Protein AF-A0A3N5IG80-F1 (afdb_monomer)

Foldseek 3Di:
DPPQLAADALVRLVVLLPDPQLLVSLVSLLSNLVNLQVLLCVLQPPDGFLSNVLSVVSVVLSCLLVLVPQLVLLVVLLPDQVLLVVLLVLVCVVCVVVVHDDDSVLSSVLSCVLLDSVQLSVQLSVLSSVLSSVLCSPLVSLSSQLSVCPPPPDQSLQVSLVPFADDDPPVGCVLQNQLSVLSSCLSVDPDNVSVNVSRVSSSVSSVVNSCRNCVVSVVSSLLRSHDDLLVSQVSCCCSSPVDPDPVSVVSVDPPDSSSVSSVSSRVSSSVSSNVSVVD

Mean predicted aligned error: 7.99 Å

pLDDT: mean 86.28, std 12.04, range [34.12, 98.56]

Sequence (279 aa):
MHVTTPVPSLTEVDAICGQAEPVGRNLRITQAYHGLSAGVAARTGQAANWCTFATWASKQAGQTIRRQDLARTIEAGLGGVEEIGAAITRLGEILRAVGRVVDRSILVATVRDAASPVRAAERASEAVARGNVKVFEEIGRAFARFVAGLDEVGDAGARVADGLRPGPPPDGQDLLRAAFAGYGRAIAAGGRRECAEQLLLANLRIGLHEQTRLQPEIARALDAPVAHPREVKARLLARLFPDASPLVRRLGDDGGPLDEVVQRLVEGARRRVRRILTE

Solvent-accessible surface area (backbone atoms only — not comparable to full-atom values): 14651 Å² total; per-residue (Å²): 133,86,81,77,59,65,63,47,50,69,70,51,50,52,55,44,66,68,43,81,59,57,63,66,28,39,51,51,52,24,47,36,24,45,7,44,27,50,53,49,24,75,61,62,41,102,57,84,48,58,33,48,55,47,22,54,50,37,52,54,49,40,37,41,47,68,40,75,63,38,42,69,58,37,46,72,64,61,76,72,51,66,45,57,59,53,37,46,54,52,50,53,51,55,34,49,76,72,76,42,89,71,60,67,69,60,47,50,51,52,56,47,60,63,66,29,32,66,60,15,28,50,37,26,15,53,33,46,45,52,44,56,42,59,50,39,66,54,55,49,45,48,46,32,52,30,54,70,32,63,85,44,92,71,60,27,14,51,57,47,23,70,77,46,56,74,47,64,65,68,85,21,32,41,41,48,26,55,14,31,40,23,47,33,51,19,55,69,40,96,44,74,65,58,20,51,53,28,37,51,54,16,37,52,28,40,51,53,43,49,54,62,55,40,46,69,45,52,56,47,27,67,50,28,44,44,62,53,47,69,59,46,47,52,50,52,44,49,72,79,43,75,60,94,42,75,62,53,56,71,62,60,47,87,88,36,76,59,49,58,41,35,45,50,38,41,50,49,50,43,55,51,51,44,51,69,75,76,110

Structure (mmCIF, N/CA/C/O backbone):
data_AF-A0A3N5IG80-F1
#
_entry.id   AF-A0A3N5IG80-F1
#
loop_
_atom_site.group_PDB
_atom_site.id
_atom_site.type_symbol
_atom_site.label_atom_id
_atom_site.label_alt_id
_atom_site.label_comp_id
_atom_site.label_asym_id
_atom_site.label_entity_id
_atom_site.label_seq_id
_atom_site.pdbx_PDB_ins_code
_atom_site.Cartn_x
_atom_site.Cartn_y
_atom_site.Cartn_z
_atom_site.occupancy
_atom_site.B_iso_or_equiv
_atom_site.auth_seq_id
_atom_site.auth_comp_id
_atom_site.auth_asym_id
_atom_site.auth_atom_id
_atom_site.pdbx_PDB_model_num
ATOM 1 N N . MET A 1 1 ? -4.106 25.744 18.160 1.00 34.12 1 MET A N 1
ATOM 2 C CA . MET A 1 1 ? -5.395 25.323 17.572 1.00 34.12 1 MET A CA 1
ATOM 3 C C . MET A 1 1 ? -5.179 23.940 16.967 1.00 34.12 1 MET A C 1
ATOM 5 O O . MET A 1 1 ? -4.575 23.842 15.908 1.00 34.12 1 MET A O 1
ATOM 9 N N . HIS A 1 2 ? -5.510 22.865 17.692 1.00 40.44 2 HIS A N 1
ATOM 10 C CA . HIS A 1 2 ? -5.414 21.512 17.135 1.00 40.44 2 HIS A CA 1
ATOM 11 C C . HIS A 1 2 ? -6.552 21.350 16.133 1.00 40.44 2 HIS A C 1
ATOM 13 O O . HIS A 1 2 ? -7.712 21.318 16.527 1.00 40.44 2 HIS A O 1
ATOM 19 N N . VAL A 1 3 ? -6.226 21.313 14.842 1.00 47.06 3 VAL A N 1
ATOM 20 C CA . VAL A 1 3 ? -7.189 20.933 13.808 1.00 47.06 3 VAL A CA 1
ATOM 21 C C . VAL A 1 3 ? -7.521 19.463 14.052 1.00 47.06 3 VAL A C 1
ATOM 23 O O . VAL A 1 3 ? -6.716 18.582 13.756 1.00 47.06 3 VAL A O 1
ATOM 26 N N . THR A 1 4 ? -8.670 19.194 14.665 1.00 56.97 4 THR A N 1
ATOM 27 C CA . THR A 1 4 ? -9.225 17.846 14.750 1.00 56.97 4 THR A CA 1
ATOM 28 C C . THR A 1 4 ? -9.588 17.422 13.335 1.00 56.97 4 THR A C 1
ATOM 30 O O . THR A 1 4 ? -10.478 17.991 12.709 1.00 56.97 4 THR A O 1
ATOM 33 N N . THR A 1 5 ? -8.845 16.459 12.792 1.00 69.00 5 THR A N 1
ATOM 34 C CA . THR A 1 5 ? -9.185 15.888 11.486 1.00 69.00 5 THR A CA 1
ATOM 35 C C . THR A 1 5 ? -10.438 15.033 11.677 1.00 69.00 5 THR A C 1
ATOM 37 O O . THR A 1 5 ? -10.408 14.142 12.531 1.00 69.00 5 THR A O 1
ATOM 40 N N . PRO A 1 6 ? -11.539 15.304 10.959 1.00 86.12 6 PRO A N 1
ATOM 41 C CA . PRO A 1 6 ? -12.770 14.545 11.121 1.00 86.12 6 PRO A CA 1
ATOM 42 C C . PRO A 1 6 ? -12.572 13.080 10.710 1.00 86.12 6 PRO A C 1
ATOM 44 O O . PRO A 1 6 ? -11.730 12.754 9.870 1.00 86.12 6 PRO A O 1
ATOM 47 N N . VAL A 1 7 ? -13.355 12.193 11.324 1.00 92.06 7 VAL A N 1
ATOM 48 C CA . VAL A 1 7 ? -13.444 10.786 10.920 1.00 92.06 7 VAL A CA 1
ATOM 49 C C . VAL A 1 7 ? -14.050 10.730 9.512 1.00 92.06 7 VAL A C 1
ATOM 51 O O . VAL A 1 7 ? -15.110 11.321 9.308 1.00 92.06 7 VAL A O 1
ATOM 54 N N . PRO A 1 8 ? -13.425 10.029 8.549 1.00 95.94 8 PRO A N 1
ATOM 55 C CA . PRO A 1 8 ? -13.956 9.929 7.196 1.00 95.94 8 PRO A CA 1
ATOM 56 C C . PRO A 1 8 ? -15.218 9.054 7.158 1.00 95.94 8 PRO A C 1
ATOM 58 O O . PRO A 1 8 ? -15.243 7.938 7.681 1.00 95.94 8 PRO A O 1
ATOM 61 N N . SER A 1 9 ? -16.247 9.538 6.475 1.00 95.25 9 SER A N 1
ATOM 62 C CA . SER A 1 9 ? -17.424 8.764 6.077 1.00 95.25 9 SER A CA 1
ATOM 63 C C . SER A 1 9 ? -17.087 7.729 4.994 1.00 95.25 9 SER A C 1
ATOM 65 O O . SER A 1 9 ? -16.058 7.812 4.321 1.00 95.25 9 SER A O 1
ATOM 67 N N . LEU A 1 10 ? -17.981 6.760 4.760 1.00 95.56 10 LEU A N 1
ATOM 68 C CA . LEU A 1 10 ? -17.793 5.773 3.684 1.00 95.56 10 LEU A CA 1
ATOM 69 C C . LEU A 1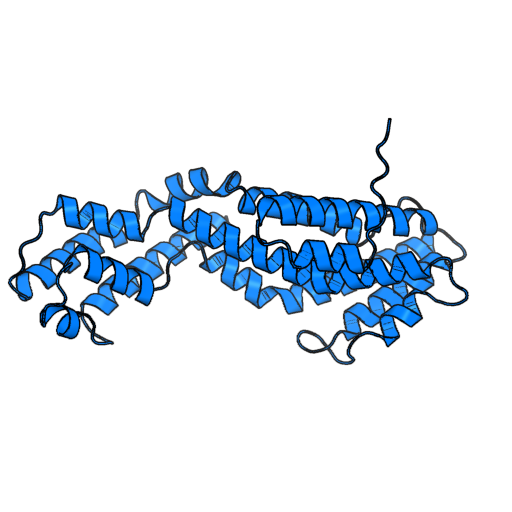 10 ? -17.742 6.421 2.296 1.00 95.56 10 LEU A C 1
ATOM 71 O O . LEU A 1 10 ? -16.912 6.033 1.480 1.00 95.56 10 LEU A O 1
ATOM 75 N N . THR A 1 11 ? -18.563 7.446 2.062 1.00 97.00 11 THR A N 1
ATOM 76 C CA . THR A 1 11 ? -18.538 8.229 0.820 1.00 97.00 11 THR A CA 1
ATOM 77 C C . THR A 1 11 ? -17.193 8.927 0.626 1.00 97.00 11 THR A C 1
ATOM 79 O O . THR A 1 11 ? -16.668 8.967 -0.485 1.00 97.00 11 THR A O 1
ATOM 82 N N . GLU A 1 12 ? -16.593 9.452 1.697 1.00 97.12 12 GLU A N 1
ATOM 83 C CA . GLU A 1 12 ? -15.259 10.051 1.623 1.00 97.12 12 GLU A CA 1
ATOM 84 C C . GLU A 1 12 ? -14.171 9.006 1.378 1.00 97.12 12 GLU A C 1
ATOM 86 O O . GLU A 1 12 ? -13.268 9.272 0.587 1.00 97.12 12 GLU A O 1
ATOM 91 N N . VAL A 1 13 ? -14.260 7.820 1.990 1.00 97.81 13 VAL A N 1
ATOM 92 C CA . VAL A 1 13 ? -13.349 6.700 1.694 1.00 97.81 13 VAL A CA 1
ATOM 93 C C . VAL A 1 13 ? -13.413 6.344 0.205 1.00 97.81 13 VAL A C 1
ATOM 95 O O . VAL A 1 13 ? -12.367 6.279 -0.441 1.00 97.81 13 VAL A O 1
ATOM 98 N N . ASP A 1 14 ? -14.617 6.202 -0.357 1.00 97.44 14 ASP A N 1
ATOM 99 C CA . ASP A 1 14 ? -14.825 5.934 -1.787 1.00 97.44 14 ASP A CA 1
ATOM 100 C C . ASP A 1 14 ? -14.234 7.042 -2.672 1.00 97.44 14 ASP A C 1
ATOM 102 O O . ASP A 1 14 ? -13.494 6.769 -3.622 1.00 97.44 14 ASP A O 1
ATOM 106 N N . ALA A 1 15 ? -14.476 8.307 -2.320 1.00 97.81 15 ALA A N 1
ATOM 107 C CA . ALA A 1 15 ? -13.931 9.451 -3.046 1.00 97.81 15 ALA A CA 1
ATOM 108 C C . ALA A 1 15 ? -12.395 9.534 -2.980 1.00 97.81 15 ALA A C 1
ATOM 110 O O . ALA A 1 15 ? -11.758 9.981 -3.935 1.00 97.81 15 ALA A O 1
ATOM 111 N N . ILE A 1 16 ? -11.782 9.134 -1.861 1.00 97.88 16 ILE A N 1
ATOM 112 C CA . ILE A 1 16 ? -10.322 9.074 -1.717 1.00 97.88 16 ILE A CA 1
ATOM 113 C C . ILE A 1 16 ? -9.756 7.957 -2.597 1.00 97.88 16 ILE A C 1
ATOM 115 O O . ILE A 1 16 ? -8.820 8.208 -3.356 1.00 97.88 16 ILE A O 1
ATOM 119 N N . CYS A 1 17 ? -10.320 6.746 -2.540 1.00 96.81 17 CYS A N 1
ATOM 120 C CA . CYS A 1 17 ? -9.852 5.618 -3.351 1.00 96.81 17 CYS A CA 1
ATOM 121 C C . CYS A 1 17 ? -9.969 5.895 -4.858 1.00 96.81 17 CYS A C 1
ATOM 123 O O . CYS A 1 17 ? -9.059 5.548 -5.611 1.00 96.81 17 CYS A O 1
ATOM 125 N N . GLY A 1 18 ? -11.034 6.581 -5.288 1.00 96.56 18 GLY A N 1
ATOM 126 C CA . GLY A 1 18 ? -11.262 6.952 -6.688 1.00 96.56 18 GLY A CA 1
ATOM 127 C C . GLY A 1 18 ? -10.409 8.113 -7.220 1.00 96.56 18 GLY A C 1
ATOM 128 O O . GLY A 1 18 ? -10.409 8.369 -8.423 1.00 96.56 18 GLY A O 1
ATOM 129 N N . GLN A 1 19 ? -9.669 8.835 -6.372 1.00 96.88 19 GLN A N 1
ATOM 130 C CA . GLN A 1 19 ? -8.870 9.985 -6.809 1.00 96.88 19 GLN A CA 1
ATOM 131 C C . GLN A 1 19 ? -7.682 9.544 -7.675 1.00 96.88 19 GLN A C 1
ATOM 133 O O . GLN A 1 19 ? -6.833 8.804 -7.202 1.00 96.88 19 GLN A O 1
ATOM 138 N N . ALA A 1 20 ? -7.556 10.026 -8.914 1.00 93.88 20 ALA A N 1
ATOM 139 C CA . ALA A 1 20 ? -6.492 9.578 -9.823 1.00 93.88 20 ALA A CA 1
ATOM 140 C C . ALA A 1 20 ? -5.077 10.020 -9.400 1.00 93.88 20 ALA A C 1
ATOM 142 O O . ALA A 1 20 ? -4.134 9.231 -9.480 1.00 93.88 20 ALA A O 1
ATOM 143 N N . GLU A 1 21 ? -4.928 11.268 -8.945 1.00 95.88 21 GLU A N 1
ATOM 144 C CA . GLU A 1 21 ? -3.625 11.860 -8.622 1.00 95.88 21 GLU A CA 1
ATOM 145 C C . GLU A 1 21 ? -3.050 11.248 -7.319 1.00 95.88 21 GLU A C 1
ATOM 147 O O . GLU A 1 21 ? -3.664 11.381 -6.252 1.00 95.88 21 GLU A O 1
ATOM 152 N N . PRO A 1 22 ? -1.904 10.537 -7.385 1.00 95.06 22 PRO A N 1
ATOM 153 C CA . PRO A 1 22 ? -1.446 9.661 -6.308 1.00 95.06 22 PRO A CA 1
ATOM 154 C C . PRO A 1 22 ? -0.900 10.397 -5.079 1.00 95.06 22 PRO A C 1
ATOM 156 O O . PRO A 1 22 ? -1.033 9.873 -3.970 1.00 95.06 22 PRO A O 1
ATOM 159 N N . VAL A 1 23 ? -0.300 11.583 -5.232 1.00 95.94 23 VAL A N 1
ATOM 160 C CA . VAL A 1 23 ? 0.301 12.328 -4.112 1.00 95.94 23 VAL A CA 1
ATOM 161 C C . VAL A 1 23 ? -0.792 12.874 -3.196 1.00 95.94 23 VAL A C 1
ATOM 163 O O . VAL A 1 23 ? -0.780 12.628 -1.989 1.00 95.94 23 VAL A O 1
ATOM 166 N N . GLY A 1 24 ? -1.767 13.569 -3.770 1.00 97.00 24 GLY A N 1
ATOM 167 C CA . GLY A 1 24 ? -2.941 14.094 -3.091 1.00 97.00 24 GLY A CA 1
ATOM 168 C C . GLY A 1 24 ? -3.812 12.977 -2.527 1.00 97.00 24 GLY A C 1
ATOM 169 O O . GLY A 1 24 ? -4.281 13.089 -1.394 1.00 97.00 24 GLY A O 1
ATOM 170 N N . ARG A 1 25 ? -3.959 11.855 -3.247 1.00 98.00 25 ARG A N 1
ATOM 171 C CA . ARG A 1 25 ? -4.658 10.676 -2.719 1.00 98.00 25 ARG A CA 1
ATOM 172 C C . ARG A 1 25 ? -3.957 10.126 -1.478 1.00 98.00 25 ARG A C 1
ATOM 174 O O . ARG A 1 25 ? -4.614 9.912 -0.465 1.00 98.00 25 ARG A O 1
ATOM 181 N N . ASN A 1 26 ? -2.635 9.937 -1.509 1.00 98.00 26 ASN A N 1
ATOM 182 C CA . ASN A 1 26 ? -1.874 9.475 -0.342 1.00 98.00 26 ASN A CA 1
ATOM 183 C C . ASN A 1 26 ? -1.976 10.442 0.849 1.00 98.00 26 ASN A C 1
ATOM 185 O O . ASN A 1 26 ? -2.111 9.986 1.986 1.00 98.00 26 ASN A O 1
ATOM 189 N N . LEU A 1 27 ? -1.958 11.757 0.610 1.00 97.00 27 LEU A N 1
ATOM 190 C CA . LEU A 1 27 ? -2.162 12.744 1.673 1.00 97.00 27 LEU A CA 1
ATOM 191 C C . LEU A 1 27 ? -3.529 12.556 2.344 1.00 97.00 27 LEU A C 1
ATOM 193 O O . LEU A 1 27 ? -3.595 12.472 3.571 1.00 97.00 27 LEU A O 1
ATOM 197 N N . ARG A 1 28 ? -4.598 12.416 1.551 1.00 97.94 28 ARG A N 1
ATOM 198 C CA . ARG A 1 28 ? -5.953 12.191 2.075 1.00 97.94 28 ARG A CA 1
ATOM 199 C C . ARG A 1 28 ? -6.087 10.846 2.790 1.00 97.94 28 ARG A C 1
ATOM 201 O O . ARG A 1 28 ? -6.697 10.812 3.849 1.00 97.94 28 ARG A O 1
ATOM 208 N N . ILE A 1 29 ? -5.467 9.772 2.288 1.00 98.38 29 ILE A N 1
ATOM 209 C CA . ILE A 1 29 ? -5.392 8.474 2.992 1.00 98.38 29 ILE A CA 1
ATOM 210 C C . ILE A 1 29 ? -4.712 8.640 4.358 1.00 98.38 29 ILE A C 1
ATOM 212 O O . ILE A 1 29 ? -5.207 8.157 5.372 1.00 98.38 29 ILE A O 1
ATOM 216 N N . THR A 1 30 ? -3.592 9.364 4.401 1.00 97.94 30 THR A N 1
ATOM 217 C CA . THR A 1 30 ? -2.836 9.605 5.639 1.00 97.94 30 THR A CA 1
ATOM 218 C C . THR A 1 30 ? -3.672 10.381 6.662 1.00 97.94 30 THR A C 1
ATOM 220 O O . THR A 1 30 ? -3.705 10.023 7.837 1.00 97.94 30 THR A O 1
ATOM 223 N N . GLN A 1 31 ? -4.382 11.420 6.219 1.00 97.75 31 GLN A N 1
ATOM 224 C CA . GLN A 1 31 ? -5.290 12.204 7.062 1.00 97.75 31 GLN A CA 1
ATOM 225 C C . GLN A 1 31 ? -6.504 11.386 7.522 1.00 97.75 31 GLN A C 1
ATOM 227 O O . GLN A 1 31 ? -6.881 11.454 8.689 1.00 97.75 31 GLN A O 1
ATOM 232 N N . ALA A 1 32 ? -7.078 10.572 6.636 1.00 98.00 32 ALA A N 1
ATOM 233 C CA . ALA A 1 32 ? -8.187 9.680 6.949 1.00 98.00 32 ALA A CA 1
ATOM 234 C C . ALA A 1 32 ? -7.806 8.676 8.046 1.00 98.00 32 ALA A C 1
ATOM 236 O O . ALA A 1 32 ? -8.532 8.548 9.029 1.00 98.00 32 ALA A O 1
ATOM 237 N N . TYR A 1 33 ? -6.639 8.029 7.943 1.00 98.31 33 TYR A N 1
ATOM 238 C CA . TYR A 1 33 ? 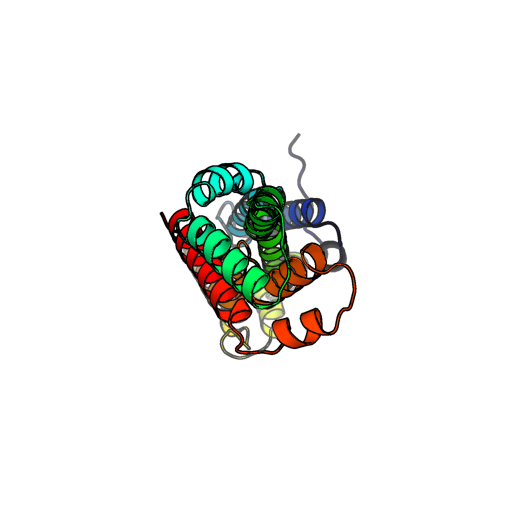-6.136 7.165 9.014 1.00 98.31 33 TYR A CA 1
ATOM 239 C C . TYR A 1 33 ? -5.931 7.917 10.329 1.00 98.31 33 TYR A C 1
ATOM 241 O O . TYR A 1 33 ? -6.249 7.376 11.387 1.00 98.31 33 TYR A O 1
ATOM 249 N N . HIS A 1 34 ? -5.467 9.167 10.288 1.00 97.19 34 HIS A N 1
ATOM 250 C CA . HIS A 1 34 ? -5.343 9.973 11.499 1.00 97.19 34 HIS A CA 1
ATOM 251 C C . HIS A 1 34 ? -6.711 10.227 12.159 1.00 97.19 34 HIS A C 1
ATOM 253 O O . HIS A 1 34 ? -6.852 10.013 13.364 1.00 97.19 34 HIS A O 1
ATOM 259 N N . GLY A 1 35 ? -7.728 10.603 11.374 1.00 96.75 35 GLY A N 1
ATOM 260 C CA . GLY A 1 35 ? -9.104 10.779 11.855 1.00 96.75 35 GLY A CA 1
ATOM 261 C C . GLY A 1 35 ? -9.693 9.489 12.435 1.00 96.75 35 GLY A C 1
ATOM 262 O O . GLY A 1 35 ? -10.206 9.489 13.552 1.00 96.75 35 GLY A O 1
ATOM 263 N N . LEU A 1 36 ? -9.539 8.360 11.734 1.00 97.50 36 LEU A N 1
ATOM 264 C CA . LEU A 1 36 ? -9.964 7.038 12.215 1.00 97.50 36 LEU A CA 1
ATOM 265 C C . LEU A 1 36 ? -9.256 6.644 13.518 1.00 97.50 36 LEU A C 1
ATOM 267 O O . LEU A 1 36 ? -9.895 6.173 14.458 1.00 97.50 36 LEU A O 1
ATOM 271 N N . SER A 1 37 ? -7.945 6.887 13.602 1.00 97.12 37 SER A N 1
ATOM 272 C CA . SER A 1 37 ? -7.156 6.629 14.807 1.00 97.12 37 SER A CA 1
ATOM 273 C C . SER A 1 37 ? -7.682 7.423 15.998 1.00 97.12 37 SER A C 1
ATOM 275 O O . SER A 1 37 ? -7.767 6.870 17.094 1.00 97.12 37 SER A O 1
ATOM 277 N N . ALA A 1 38 ? -8.025 8.697 15.795 1.00 95.31 38 ALA A N 1
ATOM 278 C CA . ALA A 1 38 ? -8.596 9.546 16.833 1.00 95.31 38 ALA A CA 1
ATOM 279 C C . ALA A 1 38 ? -9.998 9.072 17.253 1.00 95.31 38 ALA A C 1
ATOM 281 O O . ALA A 1 38 ? -10.278 9.008 18.448 1.00 95.31 38 ALA A O 1
ATOM 282 N N . GLY A 1 39 ? -10.842 8.672 16.295 1.00 94.62 39 GLY A N 1
ATOM 283 C CA . GLY A 1 39 ? -12.182 8.142 16.565 1.00 94.62 39 GLY A CA 1
ATOM 284 C C . GLY A 1 39 ? -12.167 6.884 17.437 1.00 94.62 39 GLY A C 1
ATOM 285 O O . GLY A 1 39 ? -12.929 6.785 18.395 1.00 94.62 39 GLY A O 1
ATOM 286 N N . VAL A 1 40 ? -11.242 5.955 17.180 1.00 95.31 40 VAL A N 1
ATOM 287 C CA . VAL A 1 40 ? -11.058 4.771 18.040 1.00 95.31 40 VAL A CA 1
ATOM 288 C C . VAL A 1 40 ? -10.506 5.168 19.415 1.00 95.31 40 VAL A C 1
ATOM 290 O O . VAL A 1 40 ? -11.036 4.740 20.441 1.00 95.31 40 VAL A O 1
ATOM 293 N N . ALA A 1 41 ? -9.482 6.027 19.456 1.00 94.31 41 ALA A N 1
ATOM 294 C CA . ALA A 1 41 ? -8.853 6.461 20.706 1.00 94.31 41 ALA A CA 1
ATOM 295 C C . ALA A 1 41 ? -9.819 7.209 21.644 1.00 94.31 41 ALA A C 1
ATOM 297 O O . ALA A 1 41 ? -9.678 7.122 22.863 1.00 94.31 41 ALA A O 1
ATOM 298 N N . ALA A 1 42 ? -10.837 7.886 21.104 1.00 92.88 42 ALA A N 1
ATOM 299 C CA . ALA A 1 42 ? -11.890 8.516 21.900 1.00 92.88 42 ALA A CA 1
ATOM 300 C C . ALA A 1 42 ? -12.673 7.512 22.769 1.00 92.88 42 ALA A C 1
ATOM 302 O O . ALA A 1 42 ? -13.224 7.895 23.798 1.00 92.88 42 ALA A O 1
ATOM 303 N N . ARG A 1 43 ? -12.704 6.227 22.385 1.00 92.38 43 ARG A N 1
ATOM 304 C CA . ARG A 1 43 ? -13.411 5.158 23.110 1.00 92.38 43 ARG A CA 1
ATOM 305 C C . ARG A 1 43 ? -12.490 4.239 23.901 1.00 92.38 43 ARG A C 1
ATOM 307 O O . ARG A 1 43 ? -12.925 3.660 24.888 1.00 92.38 43 ARG A O 1
ATOM 314 N N . THR A 1 44 ? -11.230 4.115 23.497 1.00 92.25 44 THR A N 1
ATOM 315 C CA . THR A 1 44 ? -10.267 3.203 24.135 1.00 92.25 44 THR A CA 1
ATOM 316 C C . THR A 1 44 ? -9.220 3.911 24.998 1.00 92.25 44 THR A C 1
ATOM 318 O O . THR A 1 44 ? -8.407 3.255 25.646 1.00 92.25 44 THR A O 1
ATOM 321 N N . GLY A 1 45 ? -9.202 5.247 25.001 1.00 88.06 45 GLY A N 1
ATOM 322 C CA . GLY A 1 45 ? -8.126 6.049 25.578 1.00 88.06 45 GLY A CA 1
ATOM 323 C C . GLY A 1 45 ? -6.901 6.146 24.660 1.00 88.06 45 GLY A C 1
ATOM 324 O O . GLY A 1 45 ? -6.913 5.688 23.517 1.00 88.06 45 GLY A O 1
ATOM 325 N N . GLN A 1 46 ? -5.820 6.751 25.167 1.00 80.69 46 GLN A N 1
ATOM 326 C CA . GLN A 1 46 ? -4.582 7.043 24.422 1.00 80.69 46 GLN A CA 1
ATOM 327 C C . GLN A 1 46 ? -3.695 5.800 24.191 1.00 80.69 46 GLN A C 1
ATOM 329 O O . GLN A 1 46 ? -2.506 5.796 24.505 1.00 80.69 46 GLN A O 1
ATOM 334 N N . ALA A 1 47 ? -4.271 4.729 23.652 1.00 86.56 47 ALA A N 1
ATOM 335 C CA . ALA A 1 47 ? -3.552 3.542 23.209 1.00 86.56 47 ALA A CA 1
ATOM 336 C C . ALA A 1 47 ? -3.453 3.525 21.677 1.00 86.56 47 ALA A C 1
ATOM 338 O O . ALA A 1 47 ? -4.403 3.883 20.977 1.00 86.56 47 ALA A O 1
ATOM 339 N N . ALA A 1 48 ? -2.303 3.097 21.151 1.00 93.00 48 ALA A N 1
ATOM 340 C CA . ALA A 1 48 ? -2.112 2.963 19.712 1.00 93.00 48 ALA A CA 1
ATOM 341 C C . ALA A 1 48 ? -3.036 1.871 19.149 1.00 93.00 48 ALA A C 1
ATOM 343 O O . ALA A 1 48 ? -3.011 0.715 19.580 1.00 93.00 48 ALA A O 1
ATOM 344 N N . ASN A 1 49 ? -3.833 2.243 18.156 1.00 96.56 49 ASN A N 1
ATOM 345 C CA . ASN A 1 49 ? -4.640 1.323 17.362 1.00 96.56 49 ASN A CA 1
ATOM 346 C C . ASN A 1 49 ? -4.027 1.175 15.962 1.00 96.56 49 ASN A C 1
ATOM 348 O O . ASN A 1 49 ? -3.051 1.842 15.617 1.00 96.56 49 ASN A O 1
ATOM 352 N N . TRP A 1 50 ? -4.599 0.306 15.134 1.00 98.25 50 TRP A N 1
ATOM 353 C CA . TRP A 1 50 ? -4.072 0.018 13.805 1.00 98.25 50 TRP A CA 1
ATOM 354 C C . TRP A 1 50 ? -3.949 1.278 12.949 1.00 98.25 50 TRP A C 1
ATOM 356 O O . TRP A 1 50 ? -2.930 1.491 12.295 1.00 98.25 50 TRP A O 1
ATOM 366 N N . CYS A 1 51 ? -4.946 2.164 13.013 1.00 97.94 51 CYS A N 1
ATOM 367 C CA . CYS A 1 51 ? -4.939 3.409 12.255 1.00 97.94 51 CYS A CA 1
ATOM 368 C C . CYS A 1 51 ? -3.809 4.357 12.696 1.00 97.94 51 CYS A C 1
ATOM 370 O O . CYS A 1 51 ? -3.334 5.154 11.886 1.00 97.94 51 CYS A O 1
ATOM 372 N N . THR A 1 52 ? -3.308 4.241 13.932 1.00 97.25 52 THR A N 1
ATOM 373 C CA . THR A 1 52 ? -2.099 4.950 14.381 1.00 97.25 52 THR A CA 1
ATOM 374 C C . THR A 1 52 ? -0.878 4.510 13.568 1.00 97.25 52 THR A C 1
ATOM 376 O O . THR A 1 52 ? -0.171 5.349 13.004 1.00 97.25 52 THR A O 1
ATOM 379 N N . PHE A 1 53 ? -0.657 3.198 13.443 1.00 97.19 53 PHE A N 1
ATOM 380 C CA . PHE A 1 53 ? 0.449 2.646 12.655 1.00 97.19 53 PHE A CA 1
ATOM 381 C C . PHE A 1 53 ? 0.265 2.921 11.159 1.00 97.19 53 PHE A C 1
ATOM 383 O O . PHE A 1 53 ? 1.207 3.350 10.495 1.00 97.19 53 PHE A O 1
ATOM 390 N N . ALA A 1 54 ? -0.959 2.776 10.646 1.00 97.25 54 ALA A N 1
ATOM 391 C CA . ALA A 1 54 ? -1.283 3.037 9.247 1.00 97.25 54 ALA A CA 1
ATOM 392 C C . ALA A 1 54 ? -1.085 4.513 8.856 1.00 97.25 54 ALA A C 1
ATOM 394 O O . ALA A 1 54 ? -0.641 4.801 7.746 1.00 97.25 54 ALA A O 1
ATOM 395 N N . THR A 1 55 ? -1.324 5.459 9.775 1.00 97.75 55 THR A N 1
ATOM 396 C CA . THR A 1 55 ? -1.004 6.883 9.563 1.00 97.75 55 THR A CA 1
ATOM 397 C C . THR A 1 55 ? 0.494 7.073 9.319 1.00 97.75 55 THR A C 1
ATOM 399 O O . THR A 1 55 ? 0.896 7.748 8.368 1.00 97.75 55 THR A O 1
ATOM 402 N N . TRP A 1 56 ? 1.337 6.465 10.160 1.00 95.81 56 TRP A N 1
ATOM 403 C CA . TRP A 1 56 ? 2.788 6.538 9.999 1.00 95.81 56 TRP A CA 1
ATOM 404 C C . TRP A 1 56 ? 3.245 5.839 8.714 1.00 95.81 56 TRP A C 1
ATOM 406 O O . TRP A 1 56 ? 3.971 6.443 7.924 1.00 95.81 56 TRP A O 1
ATOM 416 N N . ALA A 1 57 ? 2.769 4.619 8.460 1.00 93.56 57 ALA A N 1
ATOM 417 C CA . ALA A 1 57 ? 3.131 3.843 7.277 1.00 93.56 57 ALA A CA 1
ATOM 418 C C . ALA A 1 57 ? 2.719 4.552 5.975 1.00 93.56 57 ALA A C 1
ATOM 420 O O . ALA A 1 57 ? 3.532 4.680 5.062 1.00 93.56 57 ALA A O 1
ATOM 421 N N . SER A 1 58 ? 1.507 5.116 5.910 1.00 96.06 58 SER A N 1
ATOM 422 C CA . SER A 1 58 ? 1.040 5.891 4.752 1.00 96.06 58 SER A CA 1
ATOM 423 C C . SER A 1 58 ? 1.873 7.161 4.539 1.00 96.06 58 SER A C 1
ATOM 425 O O . SER A 1 58 ? 2.165 7.527 3.397 1.00 96.06 58 SER A O 1
ATOM 427 N N . LYS A 1 59 ? 2.328 7.816 5.618 1.00 94.62 59 LYS A N 1
ATOM 428 C CA . LYS A 1 59 ? 3.251 8.958 5.524 1.00 94.62 59 LYS A CA 1
ATOM 429 C C . LYS A 1 59 ? 4.610 8.553 4.940 1.00 94.62 59 LYS A C 1
ATOM 431 O O . LYS A 1 59 ? 5.133 9.302 4.110 1.00 94.62 59 LYS A O 1
ATOM 436 N N . GLN A 1 60 ? 5.153 7.398 5.345 1.00 90.69 60 GLN A N 1
ATOM 437 C CA . GLN A 1 60 ? 6.388 6.839 4.775 1.00 90.69 60 GLN A CA 1
ATOM 438 C C . GLN A 1 60 ? 6.201 6.483 3.298 1.00 90.69 60 GLN A C 1
ATOM 440 O O . GLN A 1 60 ? 6.948 6.976 2.460 1.00 90.69 60 GLN A O 1
ATOM 445 N N . ALA A 1 61 ? 5.133 5.757 2.950 1.00 90.88 61 ALA A N 1
ATOM 446 C CA . ALA A 1 61 ? 4.775 5.468 1.559 1.00 90.88 61 ALA A CA 1
ATOM 447 C C . ALA A 1 61 ? 4.686 6.747 0.708 1.00 90.88 61 ALA A C 1
ATOM 449 O O . ALA A 1 61 ? 5.118 6.778 -0.444 1.00 90.88 61 ALA A O 1
ATOM 450 N N . GLY A 1 62 ? 4.188 7.841 1.291 1.00 93.25 62 GLY A N 1
ATOM 451 C CA . GLY A 1 62 ? 4.142 9.147 0.648 1.00 93.25 62 GLY A CA 1
ATOM 452 C C . GLY A 1 62 ? 5.505 9.682 0.198 1.00 93.25 62 GLY A C 1
ATOM 453 O O . GLY A 1 62 ? 5.561 10.387 -0.809 1.00 93.25 62 GLY A O 1
ATOM 454 N N . GLN A 1 63 ? 6.597 9.381 0.908 1.00 89.69 63 GLN A N 1
ATOM 455 C CA . GLN A 1 63 ? 7.946 9.807 0.507 1.00 89.69 63 GLN A CA 1
ATOM 456 C C . GLN A 1 63 ? 8.345 9.162 -0.823 1.00 89.69 63 GLN A C 1
ATOM 458 O O . GLN A 1 63 ? 8.746 9.882 -1.742 1.00 89.69 63 GLN A O 1
ATOM 463 N N . THR A 1 64 ? 8.104 7.856 -0.958 1.00 86.38 64 THR A N 1
ATOM 464 C CA . THR A 1 64 ? 8.328 7.101 -2.197 1.00 86.38 64 THR A CA 1
ATOM 465 C C . THR A 1 64 ? 7.402 7.546 -3.318 1.00 86.38 64 THR A C 1
ATOM 467 O O . THR A 1 64 ? 7.848 7.766 -4.444 1.00 86.38 64 THR A O 1
ATOM 470 N N . ILE A 1 65 ? 6.122 7.784 -3.018 1.00 91.00 65 ILE A N 1
ATOM 471 C CA . ILE A 1 65 ? 5.156 8.286 -4.007 1.00 91.00 65 ILE A CA 1
ATOM 472 C C . ILE A 1 65 ? 5.606 9.648 -4.561 1.00 91.00 65 ILE A C 1
ATOM 474 O O . ILE A 1 65 ? 5.553 9.879 -5.770 1.00 91.00 65 ILE A O 1
ATOM 478 N N . ARG A 1 66 ? 6.132 10.531 -3.704 1.00 91.00 66 ARG A N 1
ATOM 479 C CA . ARG A 1 66 ? 6.711 11.828 -4.098 1.00 91.00 66 ARG A CA 1
ATOM 480 C C . ARG A 1 66 ? 8.135 11.728 -4.661 1.00 91.00 66 ARG A C 1
ATOM 482 O O . ARG A 1 66 ? 8.680 12.756 -5.057 1.00 91.00 66 ARG A O 1
ATOM 489 N N . ARG A 1 67 ? 8.725 10.528 -4.720 1.00 85.25 67 ARG A N 1
ATOM 490 C CA . ARG A 1 67 ? 10.089 10.246 -5.212 1.00 85.25 67 ARG A CA 1
ATOM 491 C C . ARG A 1 67 ? 11.195 10.970 -4.425 1.00 85.25 67 ARG A C 1
ATOM 493 O O . ARG A 1 67 ? 12.239 11.300 -4.982 1.00 85.25 67 ARG A O 1
ATOM 500 N N . GLN A 1 68 ? 10.966 11.253 -3.141 1.00 79.00 68 GLN A N 1
ATOM 501 C CA . GLN A 1 68 ? 11.871 12.055 -2.296 1.00 79.00 68 GLN A CA 1
ATOM 502 C C . GLN A 1 68 ? 13.100 11.269 -1.799 1.00 79.00 68 GLN A C 1
ATOM 504 O O . GLN A 1 68 ? 14.152 11.848 -1.525 1.00 79.00 68 GLN A O 1
ATOM 509 N N . ASP A 1 69 ? 12.954 9.956 -1.698 1.00 67.06 69 ASP A N 1
ATOM 510 C CA . ASP A 1 69 ? 13.895 8.946 -1.203 1.00 67.06 69 ASP A CA 1
ATOM 511 C C . ASP A 1 69 ? 14.656 8.226 -2.334 1.00 67.06 69 ASP A C 1
ATOM 513 O O . ASP A 1 69 ? 15.814 7.842 -2.171 1.00 67.06 69 ASP A O 1
ATOM 517 N N . LEU A 1 70 ? 14.021 8.063 -3.496 1.00 62.88 70 LEU A N 1
ATOM 518 C CA . LEU A 1 70 ? 14.425 7.052 -4.468 1.00 62.88 70 LEU A CA 1
ATOM 519 C C . LEU A 1 70 ? 15.389 7.538 -5.559 1.00 62.88 70 LEU A C 1
ATOM 521 O O . LEU A 1 70 ? 16.251 6.777 -5.990 1.00 62.88 70 LEU A O 1
ATOM 525 N N . ALA A 1 71 ? 15.289 8.796 -5.998 1.00 56.94 71 ALA A N 1
ATOM 526 C CA . ALA A 1 71 ? 16.096 9.285 -7.121 1.00 56.94 71 ALA A CA 1
ATOM 527 C C . ALA A 1 71 ? 17.603 9.274 -6.804 1.00 56.94 71 ALA A C 1
ATOM 529 O O . ALA A 1 71 ? 18.376 8.667 -7.537 1.00 56.94 71 ALA A O 1
ATOM 530 N N . ARG A 1 72 ? 18.013 9.847 -5.662 1.00 57.16 72 ARG A N 1
ATOM 531 C CA . ARG A 1 72 ? 19.434 9.937 -5.267 1.00 57.16 72 ARG A CA 1
ATOM 532 C C . ARG A 1 72 ? 20.055 8.571 -4.957 1.00 57.16 72 ARG A C 1
ATOM 534 O O . ARG A 1 72 ? 21.198 8.314 -5.325 1.00 57.16 72 ARG A O 1
ATOM 541 N N . THR A 1 73 ? 19.295 7.687 -4.314 1.00 60.16 73 THR A N 1
ATOM 542 C CA . THR A 1 73 ? 19.749 6.344 -3.922 1.00 60.16 73 THR A CA 1
ATOM 543 C C . THR A 1 73 ? 19.880 5.416 -5.134 1.00 60.16 73 THR A C 1
ATOM 545 O O . THR A 1 73 ? 20.855 4.672 -5.246 1.00 60.16 73 THR A O 1
ATOM 548 N N . ILE A 1 74 ? 18.952 5.499 -6.097 1.00 59.66 74 ILE A N 1
ATOM 549 C CA . ILE A 1 74 ? 19.035 4.720 -7.338 1.00 59.66 74 ILE A CA 1
ATOM 550 C C . ILE A 1 74 ? 20.091 5.304 -8.297 1.00 59.66 74 ILE A C 1
ATOM 552 O O . ILE A 1 74 ? 20.815 4.534 -8.930 1.00 59.66 74 ILE A O 1
ATOM 556 N N . GLU A 1 75 ? 20.246 6.632 -8.378 1.00 56.59 75 GLU A N 1
ATOM 557 C CA . GLU A 1 75 ? 21.313 7.282 -9.162 1.00 56.59 75 GLU A CA 1
ATOM 558 C C . GLU A 1 75 ? 22.712 6.847 -8.708 1.00 56.59 75 GLU A C 1
ATOM 560 O O . GLU A 1 75 ? 23.534 6.471 -9.545 1.00 56.59 75 GLU A O 1
ATOM 565 N N . ALA A 1 76 ? 22.965 6.806 -7.396 1.00 58.25 76 ALA A N 1
ATOM 566 C CA . ALA A 1 76 ? 24.237 6.336 -6.845 1.00 58.25 76 ALA A CA 1
ATOM 567 C C . ALA A 1 76 ? 24.485 4.832 -7.092 1.00 58.25 76 ALA A C 1
ATOM 569 O O . ALA A 1 76 ? 25.629 4.394 -7.212 1.00 58.25 76 ALA A O 1
ATOM 570 N N . GLY A 1 77 ? 23.419 4.030 -7.186 1.00 57.62 77 GLY A N 1
ATOM 571 C CA . GLY A 1 77 ? 23.494 2.572 -7.278 1.00 57.62 77 GLY A CA 1
ATOM 572 C C . GLY A 1 77 ? 23.590 1.985 -8.691 1.00 57.62 77 GLY A C 1
ATOM 573 O O . GLY A 1 77 ? 24.203 0.926 -8.867 1.00 57.62 77 GLY A O 1
ATOM 574 N N . LEU A 1 78 ? 23.000 2.655 -9.691 1.00 58.91 78 LEU A N 1
ATOM 575 C CA . LEU A 1 78 ? 22.966 2.203 -11.092 1.00 58.91 78 LEU A CA 1
ATOM 576 C C . LEU A 1 78 ? 24.129 2.738 -11.949 1.00 58.91 78 LEU A C 1
ATOM 578 O O . LEU A 1 78 ? 24.325 2.273 -13.072 1.00 58.91 78 LEU A O 1
ATOM 582 N N . GLY A 1 79 ? 24.940 3.663 -11.425 1.00 54.69 79 GLY A N 1
ATOM 583 C CA . GLY A 1 79 ? 26.061 4.303 -12.131 1.00 54.69 79 GLY A CA 1
ATOM 584 C C . GLY A 1 79 ? 27.256 3.408 -12.503 1.00 54.69 79 GLY A C 1
ATOM 585 O O . GLY A 1 79 ? 28.233 3.914 -13.047 1.00 54.69 79 GLY A O 1
ATOM 586 N N . GLY A 1 80 ? 27.206 2.098 -12.248 1.00 59.34 80 GLY A N 1
ATOM 587 C CA . GLY A 1 80 ? 28.352 1.193 -12.422 1.00 59.34 80 GLY A CA 1
ATOM 588 C C . GLY A 1 80 ? 27.987 -0.263 -12.701 1.00 59.34 80 GLY A C 1
ATOM 589 O O . GLY A 1 80 ? 28.734 -1.158 -12.329 1.00 59.34 80 GLY A O 1
ATOM 590 N N . VAL A 1 81 ? 26.824 -0.521 -13.302 1.00 64.94 81 VAL A N 1
ATOM 591 C CA . VAL A 1 81 ? 26.396 -1.887 -13.637 1.00 64.94 81 VAL A CA 1
ATOM 592 C C . VAL A 1 81 ? 27.266 -2.411 -14.792 1.00 64.94 81 VAL A C 1
ATOM 594 O O . VAL A 1 81 ? 27.151 -1.918 -15.916 1.00 64.94 81 VAL A O 1
ATOM 597 N N . GLU A 1 82 ? 28.136 -3.395 -14.541 1.00 73.38 82 GLU A N 1
ATOM 598 C CA . GLU A 1 82 ? 28.973 -4.048 -15.569 1.00 73.38 82 GLU A CA 1
ATOM 599 C C . GLU A 1 82 ? 28.123 -4.574 -16.738 1.00 73.38 82 GLU A C 1
ATOM 601 O O . GLU A 1 82 ? 28.510 -4.482 -17.909 1.00 73.38 82 GLU A O 1
ATOM 606 N N . GLU A 1 83 ? 26.900 -5.023 -16.439 1.00 77.81 83 GLU A N 1
ATOM 607 C CA . GLU A 1 83 ? 25.928 -5.485 -17.423 1.00 77.81 83 GLU A CA 1
ATOM 608 C C . GLU A 1 83 ? 25.507 -4.392 -18.424 1.00 77.81 83 GLU A C 1
ATOM 610 O O . GLU A 1 83 ? 25.160 -4.729 -19.555 1.00 77.81 83 GLU A O 1
ATOM 615 N N . ILE A 1 84 ? 25.603 -3.094 -18.092 1.00 79.81 84 ILE A N 1
ATOM 616 C CA . ILE A 1 84 ? 25.371 -2.004 -19.063 1.00 79.81 84 ILE A CA 1
ATOM 617 C C . ILE A 1 84 ? 26.460 -2.017 -20.142 1.00 79.81 84 ILE A C 1
ATOM 619 O O . ILE A 1 84 ? 26.151 -1.927 -21.332 1.00 79.81 84 ILE A O 1
ATOM 623 N N . GLY A 1 85 ? 27.731 -2.155 -19.753 1.00 83.44 85 GLY A N 1
ATOM 624 C CA . GLY A 1 85 ? 28.857 -2.209 -20.692 1.00 83.44 85 GLY A CA 1
ATOM 625 C C . GLY A 1 85 ? 28.807 -3.448 -21.590 1.00 83.44 85 GLY A C 1
ATOM 626 O O . GLY A 1 85 ? 28.992 -3.348 -22.810 1.00 83.44 85 GLY A O 1
ATOM 627 N N . ALA A 1 86 ? 28.477 -4.600 -21.003 1.00 85.69 86 ALA A N 1
ATOM 628 C CA . ALA A 1 86 ? 28.270 -5.844 -21.739 1.00 85.69 86 ALA A CA 1
ATOM 629 C C . ALA A 1 86 ? 27.088 -5.737 -22.720 1.00 85.69 86 ALA A C 1
ATOM 631 O O . ALA A 1 86 ? 27.218 -6.123 -23.885 1.00 85.69 86 ALA A O 1
ATOM 632 N N . ALA A 1 87 ? 25.964 -5.147 -22.291 1.00 86.44 87 ALA A N 1
ATOM 633 C CA . ALA A 1 87 ? 24.794 -4.942 -23.140 1.00 86.44 87 ALA A CA 1
ATOM 634 C C . ALA A 1 87 ? 25.098 -4.019 -24.328 1.00 86.44 87 ALA A C 1
ATOM 636 O O . ALA A 1 87 ? 24.733 -4.348 -25.454 1.00 86.44 87 ALA A O 1
ATOM 637 N N . ILE A 1 88 ? 25.816 -2.911 -24.111 1.00 88.19 88 ILE A N 1
ATOM 638 C CA . ILE A 1 88 ? 26.257 -2.005 -25.187 1.00 88.19 88 ILE A CA 1
ATOM 639 C C . ILE A 1 88 ? 27.120 -2.766 -26.202 1.00 88.19 88 ILE A C 1
ATOM 641 O O . ILE A 1 88 ? 26.882 -2.676 -27.404 1.00 88.19 88 ILE A O 1
ATOM 645 N N . THR A 1 89 ? 28.101 -3.542 -25.740 1.00 89.44 89 THR A N 1
ATOM 646 C CA . THR A 1 89 ? 29.005 -4.287 -26.633 1.00 89.44 89 THR A CA 1
ATOM 647 C C . THR A 1 89 ? 28.235 -5.299 -27.480 1.00 89.44 89 THR A C 1
ATOM 649 O O . THR A 1 89 ? 28.313 -5.271 -28.711 1.00 89.44 89 THR A O 1
ATOM 652 N N . ARG A 1 90 ? 27.411 -6.133 -26.834 1.00 90.06 90 ARG A N 1
ATOM 653 C CA . ARG A 1 90 ? 26.655 -7.191 -27.508 1.00 90.06 90 ARG A CA 1
ATOM 654 C C . ARG A 1 90 ? 25.589 -6.643 -28.453 1.00 90.06 90 ARG A C 1
ATOM 656 O O . ARG A 1 90 ? 25.405 -7.168 -29.547 1.00 90.06 90 ARG A O 1
ATOM 663 N N . LEU A 1 91 ? 24.910 -5.564 -28.072 1.00 88.19 91 LEU A N 1
ATOM 664 C CA . LEU A 1 91 ? 23.934 -4.907 -28.937 1.00 88.19 91 LEU A CA 1
ATOM 665 C C . LEU A 1 91 ? 24.605 -4.338 -30.196 1.00 88.19 91 LEU A C 1
ATOM 667 O O . LEU A 1 91 ? 24.060 -4.470 -31.287 1.00 88.19 91 LEU A O 1
ATOM 671 N N . GLY A 1 92 ? 25.820 -3.792 -30.075 1.00 88.62 92 GLY A N 1
ATOM 672 C CA . GLY A 1 92 ? 26.614 -3.350 -31.225 1.00 88.62 92 GLY A CA 1
ATOM 673 C C . GLY A 1 92 ? 27.011 -4.493 -32.169 1.00 88.62 92 GLY A C 1
ATOM 674 O O . GLY A 1 92 ? 27.019 -4.316 -33.386 1.00 88.62 92 GLY A O 1
ATOM 675 N N . GLU A 1 93 ? 27.314 -5.681 -31.642 1.00 89.94 93 GLU A N 1
ATOM 676 C CA . GLU A 1 93 ? 27.548 -6.889 -32.451 1.00 89.94 93 GLU A CA 1
ATOM 677 C C . GLU A 1 93 ? 26.290 -7.336 -33.200 1.00 89.94 93 GLU A C 1
ATOM 679 O O . GLU A 1 93 ? 26.358 -7.565 -34.406 1.00 89.94 93 GLU A O 1
ATOM 684 N N . ILE A 1 94 ? 25.144 -7.401 -32.512 1.00 88.50 94 ILE A N 1
ATOM 685 C CA . ILE A 1 94 ? 23.857 -7.785 -33.112 1.00 88.50 94 ILE A CA 1
ATOM 686 C C . ILE A 1 94 ? 23.489 -6.825 -34.248 1.00 88.50 94 ILE A C 1
ATOM 688 O O . ILE A 1 94 ? 23.128 -7.273 -35.335 1.00 88.50 94 ILE A O 1
ATOM 692 N N . LEU A 1 95 ? 23.619 -5.513 -34.024 1.00 87.62 95 LEU A N 1
ATOM 693 C CA . LEU A 1 95 ? 23.314 -4.492 -35.029 1.00 87.62 95 LEU A CA 1
ATOM 694 C C . LEU A 1 95 ? 24.222 -4.613 -36.262 1.00 87.62 95 LEU A C 1
ATOM 696 O O . LEU A 1 95 ? 23.726 -4.607 -37.389 1.00 87.62 95 LEU A O 1
ATOM 700 N N . ARG A 1 96 ? 25.532 -4.816 -36.062 1.00 87.12 96 ARG A N 1
ATOM 701 C CA . ARG A 1 96 ? 26.479 -5.039 -37.168 1.00 87.12 96 ARG A CA 1
ATOM 702 C C . ARG A 1 96 ? 26.169 -6.311 -37.952 1.00 87.12 96 ARG A C 1
ATOM 704 O O . ARG A 1 96 ? 26.217 -6.281 -39.177 1.00 87.12 96 ARG A O 1
ATOM 711 N N . ALA A 1 97 ? 25.801 -7.397 -37.271 1.00 85.88 97 ALA A N 1
ATOM 712 C CA . ALA A 1 97 ? 25.448 -8.663 -37.914 1.00 85.88 97 ALA A CA 1
ATOM 713 C C . ALA A 1 97 ? 24.210 -8.553 -38.822 1.00 85.88 97 ALA A C 1
ATOM 715 O O . ALA A 1 97 ? 24.085 -9.309 -39.782 1.00 85.88 97 ALA A O 1
ATOM 716 N N . VAL A 1 98 ? 23.317 -7.594 -38.558 1.00 82.94 98 VAL A N 1
ATOM 717 C CA . VAL A 1 98 ? 22.158 -7.294 -39.417 1.00 82.94 98 VAL A CA 1
ATOM 718 C C . VAL A 1 98 ? 22.403 -6.128 -40.384 1.00 82.94 98 VAL A C 1
ATOM 720 O O . VAL A 1 98 ? 21.454 -5.588 -40.949 1.00 82.94 98 VAL A O 1
ATOM 723 N N . GLY A 1 99 ? 23.663 -5.722 -40.577 1.00 83.19 99 GLY A N 1
ATOM 724 C CA . GLY A 1 99 ? 24.054 -4.676 -41.525 1.00 83.19 99 GLY A CA 1
ATOM 725 C C . GLY A 1 99 ? 23.717 -3.251 -41.080 1.00 83.19 99 GLY A C 1
ATOM 726 O O . GLY A 1 99 ? 23.734 -2.339 -41.903 1.00 83.19 99 GLY A O 1
ATOM 727 N N . ARG A 1 100 ? 23.407 -3.033 -39.794 1.00 82.19 100 ARG A N 1
ATOM 728 C CA . ARG A 1 100 ? 23.062 -1.712 -39.258 1.00 82.19 100 ARG A CA 1
ATOM 729 C C . ARG A 1 100 ? 24.207 -1.141 -38.432 1.00 82.19 100 ARG A C 1
ATOM 731 O O . ARG A 1 100 ? 24.576 -1.672 -37.387 1.00 82.19 100 ARG A O 1
ATOM 738 N N . VAL A 1 101 ? 24.737 -0.011 -38.883 1.00 81.69 101 VAL A N 1
ATOM 739 C CA . VAL A 1 101 ? 25.736 0.757 -38.138 1.00 81.69 101 VAL A CA 1
ATOM 740 C C . VAL A 1 101 ? 25.008 1.836 -37.346 1.00 81.69 101 VAL A C 1
ATOM 742 O O . VAL A 1 101 ? 24.330 2.685 -37.918 1.00 81.69 101 VAL A O 1
ATOM 745 N N . VAL A 1 102 ? 25.117 1.774 -36.022 1.00 83.12 102 VAL A N 1
ATOM 746 C CA . VAL A 1 102 ? 24.574 2.780 -35.103 1.00 83.12 102 VAL A CA 1
ATOM 747 C C . VAL A 1 102 ? 25.737 3.394 -34.345 1.00 83.12 102 VAL A C 1
ATOM 749 O O . VAL A 1 102 ? 26.635 2.678 -33.899 1.00 83.12 102 VAL A O 1
ATOM 752 N N . ASP A 1 103 ? 25.714 4.715 -34.195 1.00 85.75 103 ASP A N 1
ATOM 753 C CA . ASP A 1 103 ? 26.727 5.419 -33.423 1.00 85.75 103 ASP A CA 1
ATOM 754 C C . ASP A 1 103 ? 26.754 4.934 -31.961 1.00 85.75 103 ASP A C 1
ATOM 756 O O . ASP A 1 103 ? 25.717 4.730 -31.317 1.00 85.75 103 ASP A O 1
ATOM 760 N N . ARG A 1 104 ? 27.962 4.748 -31.418 1.00 83.50 104 ARG A N 1
ATOM 761 C CA . ARG A 1 104 ? 28.145 4.212 -30.064 1.00 83.50 104 ARG A CA 1
ATOM 762 C C . ARG A 1 104 ? 27.505 5.108 -29.003 1.00 83.50 104 ARG A C 1
ATOM 764 O O . ARG A 1 104 ? 26.999 4.581 -28.014 1.00 83.50 104 ARG A O 1
ATOM 771 N N . SER A 1 105 ? 27.493 6.429 -29.188 1.00 82.62 105 SER A N 1
ATOM 772 C CA . SER A 1 105 ? 26.858 7.357 -28.246 1.00 82.62 105 SER A CA 1
ATOM 773 C C . SER A 1 105 ? 25.340 7.164 -28.191 1.00 82.62 105 SER A C 1
ATOM 775 O O . SER A 1 105 ? 24.767 7.164 -27.101 1.00 82.62 105 SER A O 1
ATOM 777 N N . ILE A 1 106 ? 24.698 6.879 -29.330 1.00 83.06 106 ILE A N 1
ATOM 778 C CA . ILE A 1 106 ? 23.265 6.561 -29.408 1.00 83.06 106 ILE A CA 1
ATOM 779 C C . ILE A 1 106 ? 22.978 5.245 -28.682 1.00 83.06 106 ILE A C 1
ATOM 781 O O . ILE A 1 106 ? 22.012 5.154 -27.920 1.00 83.06 106 ILE A O 1
ATOM 785 N N . LEU A 1 107 ? 23.833 4.238 -28.875 1.00 82.44 107 LEU A N 1
ATOM 786 C CA . LEU A 1 107 ? 23.720 2.940 -28.209 1.00 82.44 107 LEU A CA 1
ATOM 787 C C . LEU A 1 107 ? 23.814 3.080 -26.684 1.00 82.44 107 LEU A C 1
ATOM 789 O O . LEU A 1 107 ? 22.963 2.578 -25.951 1.00 82.44 107 LEU A O 1
ATOM 793 N N . VAL A 1 108 ? 24.816 3.830 -26.216 1.00 83.62 108 VAL A N 1
ATOM 794 C CA . VAL A 1 108 ? 25.031 4.146 -24.798 1.00 83.62 108 VAL A CA 1
ATOM 795 C C . VAL A 1 108 ? 23.828 4.892 -24.223 1.00 83.62 108 VAL A C 1
ATOM 797 O O . VAL A 1 108 ? 23.311 4.492 -23.182 1.00 83.62 108 VAL A O 1
ATOM 800 N N . ALA A 1 109 ? 23.357 5.946 -24.895 1.00 81.44 109 ALA A N 1
ATOM 801 C CA . ALA A 1 109 ? 22.207 6.729 -24.447 1.00 81.44 109 ALA A CA 1
ATOM 802 C C . ALA A 1 109 ? 20.936 5.872 -24.349 1.00 81.44 109 ALA A C 1
ATOM 804 O O . ALA A 1 109 ? 20.171 5.998 -23.398 1.00 81.44 109 ALA A O 1
ATOM 805 N N . THR A 1 110 ? 20.741 4.963 -25.304 1.00 80.81 110 THR A N 1
ATOM 806 C CA . THR A 1 110 ? 19.568 4.086 -25.375 1.00 80.81 110 THR A CA 1
ATOM 807 C C . THR A 1 110 ? 19.560 3.045 -24.251 1.00 80.81 110 THR A C 1
ATOM 809 O O . THR A 1 110 ? 18.544 2.881 -23.576 1.00 80.81 110 THR A O 1
ATOM 812 N N . VAL A 1 111 ? 20.693 2.382 -23.990 1.00 79.50 111 VAL A N 1
ATOM 813 C CA . VAL A 1 111 ? 20.812 1.418 -22.880 1.00 79.50 111 VAL A CA 1
ATOM 814 C C . VAL A 1 111 ? 20.693 2.125 -21.523 1.00 79.50 111 VAL A C 1
ATOM 816 O O . VAL A 1 111 ? 20.026 1.616 -20.623 1.00 79.50 111 VAL A O 1
ATOM 819 N N . ARG A 1 112 ? 21.277 3.323 -21.376 1.00 78.50 112 ARG A N 1
ATOM 820 C CA . ARG A 1 112 ? 21.172 4.118 -20.142 1.00 78.50 112 ARG A CA 1
ATOM 821 C C . ARG A 1 112 ? 19.755 4.619 -19.868 1.00 78.50 112 ARG A C 1
ATOM 823 O O . ARG A 1 112 ? 19.334 4.566 -18.719 1.00 78.50 112 ARG A O 1
ATOM 830 N N . ASP A 1 113 ? 19.004 5.057 -20.882 1.00 76.81 113 ASP A N 1
ATOM 831 C CA . ASP A 1 113 ? 17.590 5.435 -20.701 1.00 76.81 113 ASP A CA 1
ATOM 832 C C . ASP A 1 113 ? 16.744 4.235 -20.250 1.00 76.81 113 ASP A C 1
ATOM 834 O O . ASP A 1 113 ? 15.934 4.350 -19.327 1.00 76.81 113 ASP A O 1
ATOM 838 N N . ALA A 1 114 ? 16.975 3.054 -20.834 1.00 70.69 114 ALA A N 1
ATOM 839 C CA . ALA A 1 114 ? 16.280 1.832 -20.432 1.00 70.69 114 ALA A CA 1
ATOM 840 C C . ALA A 1 114 ? 16.557 1.444 -18.966 1.00 70.69 114 ALA A C 1
ATOM 842 O O . ALA A 1 114 ? 15.657 0.957 -18.278 1.00 70.69 114 ALA A O 1
ATOM 843 N N . ALA A 1 115 ? 17.772 1.710 -18.482 1.00 69.75 115 ALA A N 1
ATOM 844 C CA . ALA A 1 115 ? 18.203 1.486 -17.103 1.00 69.75 115 ALA A CA 1
ATOM 845 C C . ALA A 1 115 ? 18.061 2.732 -16.199 1.00 69.75 115 ALA A C 1
ATOM 847 O O . ALA A 1 115 ? 18.651 2.774 -15.123 1.00 69.75 115 ALA A O 1
ATOM 848 N N . SER A 1 116 ? 17.313 3.760 -16.618 1.00 71.00 116 SER A N 1
ATOM 849 C CA . SER A 1 116 ? 17.300 5.062 -15.940 1.00 71.00 116 SER A CA 1
ATOM 850 C C . SER A 1 116 ? 16.745 5.000 -14.501 1.00 71.00 116 SER A C 1
ATOM 852 O O . SER A 1 116 ? 15.615 4.525 -14.307 1.00 71.00 116 SER A O 1
ATOM 854 N N . PRO A 1 117 ? 17.464 5.569 -13.508 1.00 67.19 117 PRO A N 1
ATOM 855 C CA . PRO A 1 117 ? 16.988 5.758 -12.136 1.00 67.19 117 PRO A CA 1
ATOM 856 C C . PRO A 1 117 ? 15.654 6.495 -12.019 1.00 67.19 117 PRO A C 1
ATOM 858 O O . PRO A 1 117 ? 14.836 6.177 -11.160 1.00 67.19 117 PRO A O 1
ATOM 861 N N . VAL A 1 118 ? 15.402 7.461 -12.906 1.00 72.19 118 VAL A N 1
ATOM 862 C CA . VAL A 1 118 ? 14.170 8.262 -12.894 1.00 72.19 118 VAL A CA 1
ATOM 863 C C . VAL A 1 118 ? 12.959 7.378 -13.173 1.00 72.19 118 VAL A C 1
ATOM 865 O O . VAL A 1 118 ? 11.981 7.402 -12.429 1.00 72.19 118 VAL A O 1
ATOM 868 N N . ARG A 1 119 ? 13.054 6.521 -14.194 1.00 75.31 119 ARG A N 1
ATOM 869 C CA . ARG A 1 119 ? 11.986 5.572 -14.540 1.00 75.31 119 ARG A CA 1
ATOM 870 C C . ARG A 1 119 ? 11.808 4.505 -13.465 1.00 75.31 119 ARG A C 1
ATOM 872 O O . ARG A 1 119 ? 10.702 4.026 -13.230 1.00 75.31 119 ARG A O 1
ATOM 879 N N . ALA A 1 120 ? 12.906 4.118 -12.824 1.00 76.25 120 ALA A N 1
ATOM 880 C CA . ALA A 1 120 ? 12.880 3.214 -11.689 1.00 76.25 120 ALA A CA 1
ATOM 881 C C . ALA A 1 120 ? 12.093 3.826 -10.515 1.00 76.25 120 ALA A C 1
ATOM 883 O O . ALA A 1 120 ? 11.217 3.173 -9.946 1.00 76.25 120 ALA A O 1
ATOM 884 N N . ALA A 1 121 ? 12.331 5.108 -10.228 1.00 78.12 121 ALA A N 1
ATOM 885 C CA . ALA A 1 121 ? 11.600 5.858 -9.216 1.00 78.12 121 ALA A CA 1
ATOM 886 C C . ALA A 1 121 ? 10.113 6.046 -9.552 1.00 78.12 121 ALA A C 1
ATOM 888 O O . ALA A 1 121 ? 9.270 5.940 -8.665 1.00 78.12 121 ALA A O 1
ATOM 889 N N . GLU A 1 122 ? 9.772 6.277 -10.821 1.00 82.50 122 GLU A N 1
ATOM 890 C CA . GLU A 1 122 ? 8.379 6.356 -11.287 1.00 82.50 122 GLU A CA 1
ATOM 891 C C . GLU A 1 122 ? 7.627 5.044 -11.059 1.00 82.50 122 GLU A C 1
ATOM 893 O O . GLU A 1 122 ? 6.578 5.037 -10.417 1.00 82.50 122 GLU A O 1
ATOM 898 N N . ARG A 1 123 ? 8.191 3.913 -11.495 1.00 82.44 123 ARG A N 1
ATOM 899 C CA . ARG A 1 123 ? 7.545 2.604 -11.328 1.00 82.44 123 ARG A CA 1
ATOM 900 C C . ARG A 1 123 ? 7.352 2.229 -9.858 1.00 82.44 123 ARG A C 1
ATOM 902 O O . ARG A 1 123 ? 6.307 1.687 -9.497 1.00 82.44 123 ARG A O 1
ATOM 909 N N . ALA A 1 124 ? 8.335 2.521 -9.010 1.00 82.50 124 ALA A N 1
ATOM 910 C CA . ALA A 1 124 ? 8.225 2.294 -7.572 1.00 82.50 124 ALA A CA 1
ATOM 911 C C . ALA A 1 124 ? 7.160 3.191 -6.927 1.00 82.50 124 ALA A C 1
ATOM 913 O O . ALA A 1 124 ? 6.326 2.694 -6.171 1.00 82.50 124 ALA A O 1
ATOM 914 N N . SER A 1 125 ? 7.141 4.484 -7.276 1.00 87.81 125 SER A N 1
ATOM 915 C CA . SER A 1 125 ? 6.105 5.431 -6.845 1.00 87.81 125 SER A CA 1
ATOM 916 C C . SER A 1 125 ? 4.708 4.906 -7.186 1.00 87.81 125 SER A C 1
ATOM 918 O O . SER A 1 125 ? 3.848 4.813 -6.308 1.00 87.81 125 SER A O 1
ATOM 920 N N . GLU A 1 126 ? 4.494 4.460 -8.425 1.00 89.19 126 GLU A N 1
ATOM 921 C CA . GLU A 1 126 ? 3.220 3.886 -8.851 1.00 89.19 126 GLU A CA 1
ATOM 922 C C . GLU A 1 126 ? 2.860 2.595 -8.104 1.00 89.19 126 GLU A C 1
ATOM 924 O O . GLU A 1 126 ? 1.705 2.399 -7.718 1.00 89.19 126 GLU A O 1
ATOM 929 N N . ALA A 1 127 ? 3.825 1.693 -7.906 1.00 88.69 127 ALA A N 1
ATOM 930 C CA . ALA A 1 127 ? 3.590 0.428 -7.218 1.00 88.69 127 ALA A CA 1
ATOM 931 C C . ALA A 1 127 ? 3.195 0.642 -5.752 1.00 88.69 127 ALA A C 1
ATOM 933 O O . ALA A 1 127 ? 2.196 0.076 -5.302 1.00 88.69 127 ALA A O 1
ATOM 934 N N . VAL A 1 128 ? 3.911 1.518 -5.043 1.00 89.81 128 VAL A N 1
ATOM 935 C CA . VAL A 1 128 ? 3.592 1.904 -3.663 1.00 89.81 128 VAL A CA 1
ATOM 936 C C . VAL A 1 128 ? 2.245 2.626 -3.599 1.00 89.81 128 VAL A C 1
ATOM 938 O O . VAL A 1 128 ? 1.426 2.314 -2.735 1.00 89.81 128 VAL A O 1
ATOM 941 N N . ALA A 1 129 ? 1.956 3.530 -4.543 1.00 93.12 129 ALA A N 1
ATOM 942 C CA . ALA A 1 129 ? 0.668 4.219 -4.608 1.00 93.12 129 ALA A CA 1
ATOM 943 C C . ALA A 1 129 ? -0.509 3.246 -4.771 1.00 93.12 129 ALA A C 1
ATOM 945 O O . ALA A 1 129 ? -1.543 3.440 -4.131 1.00 93.12 129 ALA A O 1
ATOM 946 N N . ARG A 1 130 ? -0.365 2.200 -5.598 1.00 92.38 130 ARG A N 1
ATOM 947 C CA . ARG A 1 130 ? -1.384 1.148 -5.761 1.00 92.38 130 ARG A CA 1
ATOM 948 C C . ARG A 1 130 ? -1.548 0.309 -4.494 1.00 92.38 130 ARG A C 1
ATOM 950 O O . ARG A 1 130 ? -2.677 0.090 -4.064 1.00 92.38 130 ARG A O 1
ATOM 957 N N . GLY A 1 131 ? -0.441 -0.122 -3.885 1.00 91.81 131 GLY A N 1
ATOM 958 C CA . GLY A 1 131 ? -0.464 -0.890 -2.636 1.00 91.81 131 GLY A CA 1
ATOM 959 C C . GLY A 1 131 ? -1.156 -0.133 -1.498 1.00 91.81 131 GLY A C 1
ATOM 960 O O . GLY A 1 131 ? -2.041 -0.680 -0.847 1.00 91.81 131 GLY A O 1
ATOM 961 N N . ASN A 1 132 ? -0.835 1.153 -1.324 1.00 94.19 132 ASN A N 1
ATOM 962 C CA . ASN A 1 132 ? -1.427 1.994 -0.279 1.00 94.19 132 ASN A CA 1
ATOM 963 C C . ASN A 1 132 ? -2.955 2.131 -0.422 1.00 94.19 132 ASN A C 1
ATOM 965 O O . ASN A 1 132 ? -3.676 2.083 0.572 1.00 94.19 132 ASN A O 1
ATOM 969 N N . VAL A 1 133 ? -3.460 2.268 -1.657 1.00 95.38 133 VAL A N 1
ATOM 970 C CA . VAL A 1 133 ? -4.911 2.313 -1.921 1.00 95.38 133 VAL A CA 1
ATOM 971 C C . VAL A 1 133 ? -5.566 0.977 -1.607 1.00 95.38 133 VAL A C 1
ATOM 973 O O . VAL A 1 133 ? -6.573 0.968 -0.911 1.00 95.38 133 VAL A O 1
ATOM 976 N N . LYS A 1 134 ? -4.977 -0.141 -2.053 1.00 94.25 134 LYS A N 1
ATOM 977 C CA . LYS A 1 134 ? -5.512 -1.491 -1.811 1.00 94.25 134 LYS A CA 1
ATOM 978 C C . LYS A 1 134 ? -5.732 -1.758 -0.317 1.00 94.25 134 LYS A C 1
ATOM 980 O O . LYS A 1 134 ? -6.773 -2.285 0.066 1.00 94.25 134 LYS A O 1
ATOM 985 N N . VAL A 1 135 ? -4.765 -1.381 0.523 1.00 94.88 135 VAL A N 1
ATOM 986 C CA . VAL A 1 135 ? -4.872 -1.528 1.985 1.00 94.88 135 VAL A CA 1
ATOM 987 C C . VAL A 1 135 ? -5.967 -0.621 2.548 1.00 94.88 135 VAL A C 1
ATOM 989 O O . VAL A 1 135 ? -6.805 -1.076 3.326 1.00 94.88 135 VAL A O 1
ATOM 992 N N . PHE A 1 136 ? -5.983 0.656 2.154 1.00 97.50 136 PHE A N 1
ATOM 993 C CA . PHE A 1 136 ? -6.955 1.630 2.661 1.00 97.50 136 PHE A CA 1
ATOM 994 C C . PHE A 1 136 ? -8.401 1.298 2.269 1.00 97.50 136 PHE A C 1
ATOM 996 O O . PHE A 1 136 ? -9.304 1.416 3.096 1.00 97.50 136 PHE A O 1
ATOM 1003 N N . GLU A 1 137 ? -8.616 0.829 1.043 1.00 96.62 137 GLU A N 1
ATOM 1004 C CA . GLU A 1 137 ? -9.930 0.450 0.523 1.00 96.62 137 GLU A CA 1
ATOM 1005 C C . GLU A 1 137 ? -10.578 -0.688 1.326 1.00 96.62 137 GLU A C 1
ATOM 1007 O O . GLU A 1 137 ? -11.793 -0.697 1.519 1.00 96.62 137 GLU A O 1
ATOM 1012 N N . GLU A 1 138 ? -9.780 -1.628 1.836 1.00 96.25 138 GLU A N 1
ATOM 1013 C CA . GLU A 1 138 ? -10.269 -2.717 2.682 1.00 96.25 138 GLU A CA 1
ATOM 1014 C C . GLU A 1 138 ? -10.290 -2.315 4.162 1.00 96.25 138 GLU A C 1
ATOM 1016 O O . GLU A 1 138 ? -11.349 -2.253 4.792 1.00 96.25 138 GLU A O 1
ATOM 1021 N N . ILE A 1 139 ? -9.112 -2.053 4.731 1.00 97.69 139 ILE A N 1
ATOM 1022 C CA . ILE A 1 139 ? -8.933 -1.904 6.177 1.00 97.69 139 ILE A CA 1
ATOM 1023 C C . ILE A 1 139 ? -9.429 -0.531 6.632 1.00 97.69 139 ILE A C 1
ATOM 1025 O O . ILE A 1 139 ? -10.179 -0.442 7.604 1.00 97.69 139 ILE A O 1
ATOM 1029 N N . GLY A 1 140 ? -9.079 0.535 5.906 1.00 97.69 140 GLY A N 1
ATOM 1030 C CA . GLY A 1 140 ? -9.570 1.888 6.181 1.00 97.69 140 GLY A CA 1
ATOM 1031 C C . GLY A 1 140 ? -11.096 1.971 6.112 1.00 97.69 140 GLY A C 1
ATOM 1032 O O . GLY A 1 140 ? -11.722 2.524 7.017 1.00 97.69 140 GLY A O 1
ATOM 1033 N N . ARG A 1 141 ? -11.717 1.328 5.113 1.00 97.75 141 ARG A N 1
ATOM 1034 C CA . ARG A 1 141 ? -13.184 1.219 5.018 1.00 97.75 141 ARG A CA 1
ATOM 1035 C C . ARG A 1 141 ? -13.794 0.473 6.203 1.00 97.75 141 ARG A C 1
ATOM 1037 O O . ARG A 1 141 ? -14.822 0.902 6.723 1.00 97.75 141 ARG A O 1
ATOM 1044 N N . ALA A 1 142 ? -13.191 -0.634 6.634 1.00 98.19 142 ALA A N 1
ATOM 1045 C CA . ALA A 1 142 ? -13.686 -1.389 7.782 1.00 98.19 142 ALA A CA 1
ATOM 1046 C C . ALA A 1 142 ? -13.616 -0.560 9.079 1.00 98.19 142 ALA A C 1
ATOM 1048 O O . ALA A 1 142 ? -14.575 -0.555 9.850 1.00 98.19 142 ALA A O 1
ATOM 1049 N N . PHE A 1 143 ? -12.552 0.227 9.271 1.00 98.38 143 PHE A N 1
ATOM 1050 C CA . PHE A 1 143 ? -12.471 1.184 10.377 1.00 98.38 143 PHE A CA 1
ATOM 1051 C C . PHE A 1 143 ? -13.485 2.321 10.263 1.00 98.38 143 PHE A C 1
ATOM 1053 O O . PHE A 1 143 ? -14.067 2.694 11.276 1.00 98.38 143 PHE A O 1
ATOM 1060 N N . ALA A 1 144 ? -13.744 2.850 9.065 1.00 97.81 144 ALA A N 1
ATOM 1061 C CA . ALA A 1 144 ? -14.770 3.876 8.877 1.00 97.81 144 ALA A CA 1
ATOM 1062 C C . ALA A 1 144 ? -16.163 3.360 9.277 1.00 97.81 144 ALA A C 1
ATOM 1064 O O . ALA A 1 144 ? -16.886 4.047 9.994 1.00 97.81 144 ALA A O 1
ATOM 1065 N N . ARG A 1 145 ? -16.507 2.115 8.904 1.00 97.19 145 ARG A N 1
ATOM 1066 C CA . ARG A 1 145 ? -17.738 1.451 9.380 1.00 97.19 145 ARG A CA 1
ATOM 1067 C C . ARG A 1 145 ? -17.740 1.270 10.892 1.00 97.19 145 ARG A C 1
ATOM 1069 O O . ARG A 1 145 ? -18.746 1.545 11.533 1.00 97.19 145 ARG A O 1
ATOM 1076 N N . PHE A 1 146 ? -16.621 0.802 11.442 1.00 97.88 146 PHE A N 1
ATOM 1077 C CA . PHE A 1 146 ? -16.492 0.557 12.871 1.00 97.88 146 PHE A CA 1
ATOM 1078 C C . PHE A 1 146 ? -16.734 1.833 13.668 1.00 97.88 146 PHE A C 1
ATOM 1080 O O . PHE A 1 146 ? -17.615 1.836 14.516 1.00 97.88 146 PHE A O 1
ATOM 1087 N N . VAL A 1 147 ? -16.010 2.914 13.348 1.00 96.56 147 VAL A N 1
ATOM 1088 C CA . VAL A 1 147 ? -16.100 4.195 14.059 1.00 96.56 147 VAL A CA 1
ATOM 1089 C C . VAL A 1 147 ? -17.485 4.822 13.916 1.00 96.56 147 VAL A C 1
ATOM 1091 O O . VAL A 1 147 ? -18.029 5.279 14.915 1.00 96.56 147 VAL A O 1
ATOM 1094 N N . ALA A 1 148 ? -18.088 4.790 12.722 1.00 94.94 148 ALA A N 1
ATOM 1095 C CA . ALA A 1 148 ? -19.448 5.292 12.518 1.00 94.94 148 ALA A CA 1
ATOM 1096 C C . ALA A 1 148 ? -20.492 4.537 13.363 1.00 94.94 148 ALA A C 1
ATOM 1098 O O . ALA A 1 148 ? -21.435 5.141 13.861 1.00 94.94 148 ALA A O 1
ATOM 1099 N N . GLY A 1 149 ? -20.297 3.232 13.565 1.00 95.06 149 GLY A N 1
ATOM 1100 C CA . GLY A 1 149 ? -21.197 2.397 14.355 1.00 95.06 149 GLY A CA 1
ATOM 1101 C C . GLY A 1 149 ? -20.979 2.458 15.869 1.00 95.06 149 GLY A C 1
ATOM 1102 O O . GLY A 1 149 ? -21.698 1.761 16.581 1.00 95.06 149 GLY A O 1
ATOM 1103 N N . LEU A 1 150 ? -20.002 3.218 16.382 1.00 93.19 150 LEU A N 1
ATOM 1104 C CA . LEU A 1 150 ? -19.666 3.237 17.817 1.00 93.19 150 LEU A CA 1
ATOM 1105 C C . LEU A 1 150 ? -20.745 3.878 18.697 1.00 93.19 150 LEU A C 1
ATOM 1107 O O . LEU A 1 150 ? -20.820 3.551 19.886 1.00 93.19 150 LEU A O 1
ATOM 1111 N N . ASP A 1 151 ? -21.546 4.780 18.136 1.00 89.44 151 ASP A N 1
ATOM 1112 C CA . ASP A 1 151 ? -22.623 5.479 18.851 1.00 89.44 151 ASP A CA 1
ATOM 1113 C C . ASP A 1 151 ? -23.986 4.781 18.686 1.00 89.44 151 ASP A C 1
ATOM 1115 O O . ASP A 1 151 ? -24.971 5.154 19.322 1.00 89.44 151 ASP A O 1
ATOM 1119 N N . GLU A 1 152 ? -24.045 3.734 17.863 1.00 91.12 152 GLU A N 1
ATOM 1120 C CA . GLU A 1 152 ? -25.237 2.913 17.667 1.00 91.12 152 GLU A CA 1
ATOM 1121 C C . GLU A 1 152 ? -25.357 1.825 18.745 1.00 91.12 152 GLU A C 1
ATOM 1123 O O . GLU A 1 152 ? -24.364 1.288 19.242 1.00 91.12 152 GLU A O 1
ATOM 1128 N N . VAL A 1 153 ? -26.593 1.422 19.057 1.00 85.56 153 VAL A N 1
ATOM 1129 C CA . VAL A 1 153 ? -26.866 0.337 20.012 1.00 85.56 153 VAL A CA 1
ATOM 1130 C C . VAL A 1 153 ? -26.253 -0.982 19.525 1.00 85.56 153 VAL A C 1
ATOM 1132 O O . VAL A 1 153 ? -26.435 -1.381 18.375 1.00 85.56 153 VAL A O 1
ATOM 1135 N N . GLY A 1 154 ? -25.556 -1.696 20.412 1.00 87.75 154 GLY A N 1
ATOM 1136 C CA . GLY A 1 154 ? -24.950 -3.007 20.146 1.00 87.75 154 GLY A CA 1
ATOM 1137 C C . GLY A 1 154 ? -23.455 -2.958 19.805 1.00 87.75 154 GLY A C 1
ATOM 1138 O O . GLY A 1 154 ? -22.842 -1.895 19.778 1.00 87.75 154 GLY A O 1
ATOM 1139 N N . ASP A 1 155 ? -22.859 -4.126 19.556 1.00 92.88 155 ASP A N 1
ATOM 1140 C CA . ASP A 1 155 ? -21.417 -4.266 19.315 1.00 92.88 155 ASP A CA 1
ATOM 1141 C C . ASP A 1 155 ? -21.046 -3.895 17.866 1.00 92.88 155 ASP A C 1
ATOM 1143 O O . ASP A 1 155 ? -21.253 -4.665 16.922 1.00 92.88 155 ASP A O 1
ATOM 1147 N N . ALA A 1 156 ? -20.462 -2.706 17.692 1.00 94.75 156 ALA A N 1
ATOM 1148 C CA . ALA A 1 156 ? -19.959 -2.224 16.405 1.00 94.75 156 ALA A CA 1
ATOM 1149 C C . ALA A 1 156 ? -18.892 -3.150 15.793 1.00 94.75 156 ALA A C 1
ATOM 1151 O O . ALA A 1 156 ? -18.821 -3.301 14.572 1.00 94.75 156 ALA A O 1
ATOM 1152 N N . GLY A 1 157 ? -18.068 -3.787 16.628 1.00 95.81 157 GLY A N 1
ATOM 1153 C CA . GLY A 1 157 ? -17.034 -4.723 16.198 1.00 95.81 157 GLY A CA 1
ATOM 1154 C C . GLY A 1 157 ? -17.636 -5.992 15.608 1.00 95.81 157 GLY A C 1
ATOM 1155 O O . GLY A 1 157 ? -17.196 -6.439 14.548 1.00 95.81 157 GLY A O 1
ATOM 1156 N N . ALA A 1 158 ? -18.683 -6.523 16.245 1.00 94.75 158 ALA A N 1
ATOM 1157 C CA . ALA A 1 158 ? -19.448 -7.656 15.726 1.00 94.75 158 ALA A CA 1
ATOM 1158 C C . ALA A 1 158 ? -20.133 -7.315 14.393 1.00 94.75 158 ALA A C 1
ATOM 1160 O O . ALA A 1 158 ? -19.961 -8.047 13.420 1.00 94.75 158 ALA A O 1
ATOM 1161 N N . ARG A 1 159 ? -20.803 -6.153 14.298 1.00 95.88 159 ARG A N 1
ATOM 1162 C CA . ARG A 1 159 ? -21.431 -5.686 13.045 1.00 95.88 159 ARG A CA 1
ATOM 1163 C C . ARG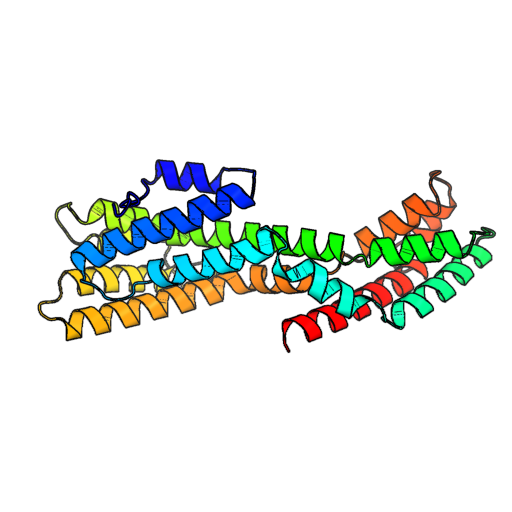 A 1 159 ? -20.441 -5.619 11.883 1.00 95.88 159 ARG A C 1
ATOM 1165 O O . ARG A 1 159 ? -20.743 -6.070 10.779 1.00 95.88 159 ARG A O 1
ATOM 1172 N N . VAL A 1 160 ? -19.253 -5.055 12.119 1.00 97.25 160 VAL A N 1
ATOM 1173 C CA . VAL A 1 160 ? -18.209 -5.000 11.089 1.00 97.25 160 VAL A CA 1
ATOM 1174 C C . VAL A 1 160 ? -17.719 -6.397 10.743 1.00 97.25 160 VAL A C 1
ATOM 1176 O O . VAL A 1 160 ? -17.620 -6.704 9.558 1.00 97.25 160 VAL A O 1
ATOM 1179 N N . ALA A 1 161 ? -17.448 -7.243 11.741 1.00 96.38 161 ALA A N 1
ATOM 1180 C CA . ALA A 1 161 ? -17.008 -8.612 11.510 1.00 96.38 161 ALA A CA 1
ATOM 1181 C C . ALA A 1 161 ? -18.006 -9.383 10.636 1.00 96.38 161 ALA A C 1
ATOM 1183 O O . ALA A 1 161 ? -17.585 -10.011 9.671 1.00 96.38 161 ALA A O 1
ATOM 1184 N N . ASP A 1 162 ? -19.308 -9.279 10.895 1.00 95.38 162 ASP A N 1
ATOM 1185 C CA . ASP A 1 162 ? -20.345 -9.992 10.142 1.00 95.38 162 ASP A CA 1
ATOM 1186 C C . ASP A 1 162 ? -20.418 -9.591 8.669 1.00 95.38 162 ASP A C 1
ATOM 1188 O O . ASP A 1 162 ? -20.656 -10.447 7.817 1.00 95.38 162 ASP A O 1
ATOM 1192 N N . GLY A 1 163 ? -20.112 -8.332 8.351 1.00 95.19 163 GLY A N 1
ATOM 1193 C CA . GLY A 1 163 ? -20.040 -7.837 6.975 1.00 95.19 163 GLY A CA 1
ATOM 1194 C C . GLY A 1 163 ? -18.771 -8.222 6.199 1.00 95.19 163 GLY A C 1
ATOM 1195 O O . GLY A 1 163 ? -18.658 -7.860 5.026 1.00 95.19 163 GLY A O 1
ATOM 1196 N N . LEU A 1 164 ? -17.801 -8.903 6.821 1.00 96.94 164 LEU A N 1
ATOM 1197 C CA . LEU A 1 164 ? -16.551 -9.323 6.177 1.00 96.94 164 LEU A CA 1
ATOM 1198 C C . LEU A 1 164 ? -16.632 -10.764 5.662 1.00 96.94 164 LEU A C 1
ATOM 1200 O O . LEU A 1 164 ? -17.255 -11.637 6.266 1.00 96.94 164 LEU A O 1
ATOM 1204 N N . ARG A 1 165 ? -15.936 -11.029 4.557 1.00 96.88 165 ARG A N 1
ATOM 1205 C CA . ARG A 1 165 ? -15.913 -12.323 3.873 1.00 96.88 165 ARG A CA 1
ATOM 1206 C C . ARG A 1 165 ? -15.271 -13.411 4.754 1.00 96.88 165 ARG A C 1
ATOM 1208 O O . ARG A 1 165 ? -14.117 -13.244 5.150 1.00 96.88 165 ARG A O 1
ATOM 1215 N N . PRO A 1 166 ? -15.966 -14.526 5.034 1.00 97.06 166 PRO A N 1
ATOM 1216 C CA . PRO A 1 166 ? -15.393 -15.645 5.783 1.00 97.06 166 PRO A CA 1
ATOM 1217 C C . PRO A 1 166 ? -14.207 -16.309 5.067 1.00 97.06 166 PRO A C 1
ATOM 1219 O O . PRO A 1 166 ? -14.101 -16.251 3.840 1.00 97.06 166 PRO A O 1
ATOM 1222 N N . GLY A 1 167 ? -13.353 -16.977 5.838 1.00 97.31 167 GLY A N 1
ATOM 1223 C CA . GLY A 1 167 ? -12.212 -17.764 5.371 1.00 97.31 167 GLY A CA 1
ATOM 1224 C C . GLY A 1 167 ? -10.850 -17.133 5.700 1.00 97.31 167 GLY A C 1
ATOM 1225 O O . GLY A 1 167 ? -10.761 -15.941 6.024 1.00 97.31 167 GLY A O 1
ATOM 1226 N N . PRO A 1 168 ? -9.755 -17.904 5.594 1.00 95.88 168 PRO A N 1
ATOM 1227 C CA . PRO A 1 168 ? -8.414 -17.399 5.859 1.00 95.88 168 PRO A CA 1
ATOM 1228 C C . PRO A 1 168 ? -7.935 -16.462 4.734 1.00 95.88 168 PRO A C 1
ATOM 1230 O O . PRO A 1 168 ? -8.310 -16.652 3.574 1.00 95.88 168 PRO A O 1
ATOM 1233 N N . PRO A 1 169 ? -7.078 -15.467 5.026 1.00 92.19 169 PRO A N 1
ATOM 1234 C CA . PRO A 1 169 ? -6.393 -14.711 3.979 1.00 92.19 169 PRO A CA 1
ATOM 1235 C C . PRO A 1 169 ? -5.502 -15.634 3.113 1.00 92.19 169 PRO A C 1
ATOM 1237 O O . PRO A 1 169 ? -5.054 -16.673 3.597 1.00 92.19 169 PRO A O 1
ATOM 1240 N N . PRO A 1 170 ? -5.210 -15.266 1.849 1.00 91.50 170 PRO A N 1
ATOM 1241 C CA . PRO A 1 170 ? -5.475 -13.959 1.247 1.00 91.50 170 PRO A CA 1
ATOM 1242 C C . PRO A 1 170 ? -6.898 -13.782 0.700 1.00 91.50 170 PRO A C 1
ATOM 1244 O O . PRO A 1 170 ? -7.305 -12.647 0.421 1.00 91.50 170 PRO A O 1
ATOM 1247 N N . ASP A 1 171 ? -7.640 -14.880 0.560 1.00 91.19 171 ASP A N 1
ATOM 1248 C CA . ASP A 1 171 ? -8.946 -14.877 -0.088 1.00 91.19 171 ASP A CA 1
ATOM 1249 C C . ASP A 1 171 ? -10.073 -14.548 0.881 1.00 91.19 171 ASP A C 1
ATOM 1251 O O . ASP A 1 171 ? -10.984 -13.838 0.485 1.00 91.19 171 ASP A O 1
ATOM 1255 N N . GLY A 1 172 ? -10.022 -14.958 2.146 1.00 95.75 172 GLY A N 1
ATOM 1256 C CA . GLY A 1 172 ? -10.984 -14.567 3.180 1.00 95.75 172 GLY A CA 1
ATOM 1257 C C . GLY A 1 172 ? -10.474 -13.470 4.124 1.00 95.75 172 GLY A C 1
ATOM 1258 O O . GLY A 1 172 ? -9.413 -12.877 3.912 1.00 95.75 172 GLY A O 1
ATOM 1259 N N . GLN A 1 173 ? -11.270 -13.149 5.146 1.00 97.56 173 GLN A N 1
ATOM 1260 C CA . GLN A 1 173 ? -11.030 -12.046 6.084 1.00 97.56 173 GLN A CA 1
ATOM 1261 C C . GLN A 1 173 ? -11.161 -12.466 7.558 1.00 97.56 173 GLN A C 1
ATOM 1263 O O . GLN A 1 173 ? -11.400 -11.613 8.411 1.00 97.56 173 GLN A O 1
ATOM 1268 N N . ASP A 1 174 ? -10.977 -13.746 7.899 1.00 98.19 174 ASP A N 1
ATOM 1269 C CA . ASP A 1 174 ? -11.148 -14.251 9.273 1.00 98.19 174 ASP A CA 1
ATOM 1270 C C . ASP A 1 174 ? -10.262 -13.534 10.301 1.00 98.19 174 ASP A C 1
ATOM 1272 O O . ASP A 1 174 ? -10.706 -13.243 11.415 1.00 98.19 174 ASP A O 1
ATOM 1276 N N . LEU A 1 175 ? -9.030 -13.171 9.928 1.00 98.38 175 LEU A N 1
ATOM 1277 C CA . LEU A 1 175 ? -8.158 -12.375 10.795 1.00 98.38 175 LEU A CA 1
ATOM 1278 C C . LEU A 1 175 ? -8.727 -10.974 11.046 1.00 98.38 175 LEU A C 1
ATOM 1280 O O . LEU A 1 175 ? -8.701 -10.498 12.181 1.00 98.38 175 LEU A O 1
ATOM 1284 N N . LEU A 1 176 ? -9.284 -10.333 10.016 1.00 97.75 176 LEU A N 1
ATOM 1285 C CA . LEU A 1 176 ? -9.902 -9.014 10.126 1.00 97.75 176 LEU A CA 1
ATOM 1286 C C . LEU A 1 176 ? -11.218 -9.080 10.925 1.00 97.75 176 LEU A C 1
ATOM 1288 O O . LEU A 1 176 ? -11.443 -8.240 11.794 1.00 97.75 176 LEU A O 1
ATOM 1292 N N . ARG A 1 177 ? -12.030 -10.131 10.734 1.00 98.44 177 ARG A N 1
ATOM 1293 C CA . ARG A 1 177 ? -13.213 -10.441 11.563 1.00 98.44 177 ARG A CA 1
ATOM 1294 C C . ARG A 1 177 ? -12.833 -10.551 13.041 1.00 98.44 177 ARG A C 1
ATOM 1296 O O . ARG A 1 177 ? -13.402 -9.870 13.893 1.00 98.44 177 ARG A O 1
ATOM 1303 N N . ALA A 1 178 ? -11.820 -11.363 13.345 1.00 98.38 178 ALA A N 1
ATOM 1304 C CA . ALA A 1 178 ? -11.329 -11.560 14.706 1.00 98.38 178 ALA A CA 1
ATOM 1305 C C . ALA A 1 178 ? -10.687 -10.296 15.305 1.00 98.38 178 ALA A C 1
ATOM 1307 O O . ALA A 1 178 ? -10.709 -10.115 16.529 1.00 98.38 178 ALA A O 1
ATOM 1308 N N . ALA A 1 179 ? -10.107 -9.429 14.470 1.00 98.50 179 ALA A N 1
ATOM 1309 C CA . ALA A 1 179 ? -9.584 -8.140 14.894 1.00 98.50 179 ALA A CA 1
ATOM 1310 C C . ALA A 1 179 ? -10.706 -7.182 15.307 1.00 98.50 179 ALA A C 1
ATOM 1312 O O . ALA A 1 179 ? -10.658 -6.666 16.421 1.00 98.50 179 ALA A O 1
ATOM 1313 N N . PHE A 1 180 ? -11.741 -6.990 14.481 1.00 98.50 180 PHE A N 1
ATOM 1314 C CA . PHE A 1 180 ? -12.855 -6.093 14.819 1.00 98.50 180 PHE A CA 1
ATOM 1315 C C . PHE A 1 180 ? -13.677 -6.588 16.012 1.00 98.50 180 PHE A C 1
ATOM 1317 O O . PHE A 1 180 ? -14.031 -5.783 16.870 1.00 98.50 180 PHE A O 1
ATOM 1324 N N . ALA A 1 181 ? -13.863 -7.902 16.167 1.00 97.31 181 ALA A N 1
ATOM 1325 C CA . ALA A 1 181 ? -14.412 -8.461 17.405 1.00 97.31 181 ALA A CA 1
ATOM 1326 C C . ALA A 1 181 ? -13.523 -8.153 18.633 1.00 97.31 181 ALA A C 1
ATOM 1328 O O . ALA A 1 181 ? -14.019 -7.944 19.736 1.00 97.31 181 ALA A O 1
ATOM 1329 N N . GLY A 1 182 ? -12.195 -8.115 18.458 1.00 97.44 182 GLY A N 1
ATOM 1330 C CA . GLY A 1 182 ? -11.250 -7.678 19.493 1.00 97.44 182 GLY A CA 1
ATOM 1331 C C . GLY A 1 182 ? -11.376 -6.195 19.833 1.00 97.44 182 GLY A C 1
ATOM 1332 O O . GLY A 1 182 ? -11.400 -5.848 21.008 1.00 97.44 182 GLY A O 1
ATOM 1333 N N . TYR A 1 183 ? -11.538 -5.334 18.829 1.00 97.94 183 TYR A N 1
ATOM 1334 C CA . TYR A 1 183 ? -11.816 -3.913 19.040 1.00 97.94 183 TYR A CA 1
ATOM 1335 C C . TYR A 1 183 ? -13.133 -3.671 19.787 1.00 97.94 183 TYR A C 1
ATOM 1337 O O . TYR A 1 183 ? -13.158 -2.849 20.700 1.00 97.94 183 TYR A O 1
ATOM 1345 N N . GLY A 1 184 ? -14.198 -4.412 19.458 1.00 96.56 184 GLY A N 1
ATOM 1346 C CA . GLY A 1 184 ? -15.466 -4.373 20.199 1.00 96.56 184 GLY A CA 1
ATOM 1347 C C . GLY A 1 184 ? -15.271 -4.718 21.679 1.00 96.56 184 GLY A C 1
ATOM 1348 O O . GLY A 1 184 ? -15.635 -3.932 22.556 1.00 96.56 184 GLY A O 1
ATOM 1349 N N . ARG A 1 185 ? -14.573 -5.828 21.966 1.00 95.88 185 ARG A N 1
ATOM 1350 C CA . ARG A 1 185 ? -14.212 -6.214 23.345 1.00 95.88 185 ARG A CA 1
ATOM 1351 C C . ARG A 1 185 ? -13.341 -5.176 24.051 1.00 95.88 185 ARG A C 1
ATOM 1353 O O . ARG A 1 185 ? -13.549 -4.939 25.232 1.00 95.88 185 ARG A O 1
ATOM 1360 N N . ALA A 1 186 ? -12.390 -4.551 23.356 1.00 95.56 186 ALA A N 1
ATOM 1361 C CA . ALA A 1 186 ? -11.534 -3.522 23.944 1.00 95.56 186 ALA A CA 1
ATOM 1362 C C . ALA A 1 186 ? -12.340 -2.305 24.424 1.00 95.56 186 ALA A C 1
ATOM 1364 O O . ALA A 1 186 ? -12.071 -1.780 25.500 1.00 95.56 186 ALA A O 1
ATOM 1365 N N . ILE A 1 187 ? -13.344 -1.881 23.651 1.00 94.31 187 ILE A N 1
ATOM 1366 C CA . ILE A 1 187 ? -14.228 -0.762 24.010 1.00 94.31 187 ILE A CA 1
ATOM 1367 C C . ILE A 1 187 ? -15.161 -1.129 25.168 1.00 94.31 187 ILE A C 1
ATOM 1369 O O . ILE A 1 187 ? -15.464 -0.277 25.999 1.00 94.31 187 ILE A O 1
ATOM 1373 N N . ALA A 1 188 ? -15.608 -2.384 25.235 1.00 93.38 188 ALA A N 1
ATOM 1374 C CA . ALA A 1 188 ? -16.466 -2.877 26.311 1.00 93.38 188 ALA A CA 1
ATOM 1375 C C . ALA A 1 188 ? -15.705 -3.244 27.602 1.00 93.38 188 ALA A C 1
ATOM 1377 O O . ALA A 1 188 ? -16.337 -3.533 28.618 1.00 93.38 188 ALA A O 1
ATOM 1378 N N . ALA A 1 189 ? -14.369 -3.268 27.573 1.00 91.44 189 ALA A N 1
ATOM 1379 C CA . ALA A 1 189 ? -13.549 -3.728 28.687 1.00 91.44 189 ALA A CA 1
ATOM 1380 C C . ALA A 1 189 ? -13.716 -2.841 29.932 1.00 91.44 189 ALA A C 1
ATOM 1382 O O . ALA A 1 189 ? -13.644 -1.614 29.864 1.00 91.44 189 ALA A O 1
ATOM 1383 N N . GLY A 1 190 ? -13.852 -3.473 31.102 1.00 82.69 190 GLY A N 1
ATOM 1384 C CA . GLY A 1 190 ? -14.026 -2.770 32.380 1.00 82.69 190 GLY A CA 1
ATOM 1385 C C . GLY A 1 190 ? -12.739 -2.154 32.944 1.00 82.69 190 GLY A C 1
ATOM 1386 O O . GLY A 1 190 ? -12.786 -1.415 33.927 1.00 82.69 190 GLY A O 1
ATOM 1387 N N . GLY A 1 191 ? -11.576 -2.448 32.349 1.00 89.69 191 GLY A N 1
ATOM 1388 C CA . GLY A 1 191 ? -10.276 -2.001 32.846 1.00 89.69 191 GLY A CA 1
ATOM 1389 C C . GLY A 1 191 ? -9.229 -1.763 31.755 1.00 89.69 191 GLY A C 1
ATOM 1390 O O . GLY A 1 191 ? -9.240 -2.373 30.687 1.00 89.69 191 GLY A O 1
ATOM 1391 N N . ARG A 1 192 ? -8.257 -0.887 32.058 1.00 91.56 192 ARG A N 1
ATOM 1392 C CA . ARG A 1 192 ? -7.212 -0.450 31.106 1.00 91.56 192 ARG A CA 1
ATOM 1393 C C . ARG A 1 192 ? -6.334 -1.588 30.582 1.00 91.56 192 ARG A C 1
ATOM 1395 O O . ARG A 1 192 ? -5.911 -1.542 29.433 1.00 91.56 192 ARG A O 1
ATOM 1402 N N . ARG A 1 193 ? -6.043 -2.585 31.423 1.00 94.38 193 ARG A N 1
ATOM 1403 C CA . ARG A 1 193 ? -5.212 -3.737 31.044 1.00 94.38 193 ARG A CA 1
ATOM 1404 C C . ARG A 1 193 ? -5.898 -4.585 29.975 1.00 94.38 193 ARG A C 1
ATOM 1406 O O . ARG A 1 193 ? -5.304 -4.838 28.937 1.00 94.38 193 ARG A O 1
ATOM 1413 N N . GLU A 1 194 ? -7.143 -4.973 30.222 1.00 94.44 194 GLU A N 1
ATOM 1414 C CA . GLU A 1 194 ? -7.922 -5.796 29.297 1.00 94.44 194 GLU A CA 1
ATOM 1415 C C . GLU A 1 194 ? -8.146 -5.074 27.960 1.00 94.44 194 GLU A C 1
ATOM 1417 O O . GLU A 1 194 ? -7.940 -5.663 26.901 1.00 94.44 194 GLU A O 1
ATOM 1422 N N . CYS A 1 195 ? -8.457 -3.771 27.999 1.00 95.12 195 CYS A N 1
ATOM 1423 C CA . CYS A 1 195 ? -8.528 -2.938 26.797 1.00 95.12 195 CYS A CA 1
ATOM 1424 C C . CYS A 1 195 ? -7.214 -2.988 25.993 1.00 95.12 195 CYS A C 1
ATOM 1426 O O . CYS A 1 195 ? -7.232 -3.258 24.791 1.00 95.12 195 CYS A O 1
ATOM 1428 N N . ALA A 1 196 ? -6.065 -2.801 26.652 1.00 94.88 196 ALA A N 1
ATOM 1429 C CA . ALA A 1 196 ? -4.759 -2.827 25.994 1.00 94.88 196 ALA A CA 1
ATOM 1430 C C . ALA A 1 196 ? -4.412 -4.204 25.398 1.00 94.88 196 ALA A C 1
ATOM 1432 O O . ALA A 1 196 ? -3.910 -4.273 24.277 1.00 94.88 196 ALA A O 1
ATOM 1433 N N . GLU A 1 197 ? -4.701 -5.296 26.110 1.00 96.12 197 GLU A N 1
ATOM 1434 C CA . GLU A 1 197 ? -4.474 -6.666 25.630 1.00 96.12 197 GLU A CA 1
ATOM 1435 C C . GLU A 1 197 ? -5.332 -6.974 24.388 1.00 96.12 197 GLU A C 1
ATOM 1437 O O . GLU A 1 197 ? -4.823 -7.503 23.395 1.00 96.12 197 GLU A O 1
ATOM 1442 N N . GLN A 1 198 ? -6.613 -6.580 24.395 1.00 97.25 198 GLN A N 1
ATOM 1443 C CA . GLN A 1 198 ? -7.501 -6.752 23.240 1.00 97.25 198 GLN A CA 1
ATOM 1444 C C . GLN A 1 198 ? -7.073 -5.888 22.047 1.00 97.25 198 GLN A C 1
ATOM 1446 O O . GLN A 1 198 ? -7.059 -6.385 20.919 1.00 97.25 198 GLN A O 1
ATOM 1451 N N . LEU A 1 199 ? -6.674 -4.630 22.279 1.00 97.12 199 LEU A N 1
ATOM 1452 C CA . LEU A 1 199 ? -6.144 -3.752 21.231 1.00 97.12 199 LEU A CA 1
ATOM 1453 C C . LEU A 1 199 ? -4.877 -4.321 20.597 1.00 97.12 199 LEU A C 1
ATOM 1455 O O . LEU A 1 199 ? -4.774 -4.366 19.372 1.00 97.12 199 LEU A O 1
ATOM 1459 N N . LEU A 1 200 ? -3.924 -4.782 21.411 1.00 97.38 200 LEU A N 1
ATOM 1460 C CA . LEU A 1 200 ? -2.688 -5.383 20.919 1.00 97.38 200 LEU A CA 1
ATOM 1461 C C . LEU A 1 200 ? -2.986 -6.604 20.046 1.00 97.38 200 LEU A C 1
ATOM 1463 O O . LEU A 1 200 ? -2.505 -6.690 18.918 1.00 97.38 200 LEU A O 1
ATOM 1467 N N . LEU A 1 201 ? -3.818 -7.525 20.536 1.00 98.25 201 LEU A N 1
ATOM 1468 C CA . LEU A 1 201 ? -4.185 -8.723 19.788 1.00 98.25 201 LEU A CA 1
ATOM 1469 C C . LEU A 1 201 ? -4.921 -8.385 18.484 1.00 98.25 201 LEU A C 1
ATOM 1471 O O . LEU A 1 201 ? -4.650 -8.993 17.447 1.00 98.25 201 LEU A O 1
ATOM 1475 N N . ALA A 1 202 ? -5.832 -7.410 18.514 1.00 98.50 202 ALA A N 1
ATOM 1476 C CA . ALA A 1 202 ? -6.523 -6.942 17.320 1.00 98.50 202 ALA A CA 1
ATOM 1477 C C . ALA A 1 202 ? -5.541 -6.335 16.306 1.00 98.50 202 ALA A C 1
ATOM 1479 O O . ALA A 1 202 ? -5.578 -6.704 15.135 1.00 98.50 202 ALA A O 1
ATOM 1480 N N . ASN A 1 203 ? -4.610 -5.488 16.751 1.00 98.44 203 ASN A N 1
ATOM 1481 C CA . ASN A 1 203 ? -3.571 -4.900 15.901 1.00 98.44 203 ASN A CA 1
ATOM 1482 C C . ASN A 1 203 ? -2.695 -5.963 15.234 1.00 98.44 203 ASN A C 1
ATOM 1484 O O . ASN A 1 203 ? -2.462 -5.891 14.031 1.00 98.44 203 ASN A O 1
ATOM 1488 N N . LEU A 1 204 ? -2.246 -6.971 15.987 1.00 98.44 204 LEU A N 1
ATOM 1489 C CA . LEU A 1 204 ? -1.425 -8.060 15.450 1.00 98.44 204 LEU A CA 1
ATOM 1490 C C . LEU A 1 204 ? -2.174 -8.882 14.396 1.00 98.44 204 LEU A C 1
ATOM 1492 O O . LEU A 1 204 ? -1.593 -9.261 13.381 1.00 98.44 204 LEU A O 1
ATOM 1496 N N . ARG A 1 205 ? -3.476 -9.120 14.597 1.00 98.56 205 ARG A N 1
ATOM 1497 C CA . ARG A 1 205 ? -4.324 -9.806 13.611 1.00 98.56 205 ARG A CA 1
ATOM 1498 C C . ARG A 1 205 ? -4.468 -9.005 12.324 1.00 98.56 205 ARG A C 1
ATOM 1500 O O . ARG A 1 205 ? -4.369 -9.596 11.251 1.00 98.56 205 ARG A O 1
ATOM 1507 N N . ILE A 1 206 ? -4.662 -7.686 12.417 1.00 98.38 206 ILE A N 1
ATOM 1508 C CA . ILE A 1 206 ? -4.698 -6.826 11.226 1.00 98.38 206 ILE A CA 1
ATOM 1509 C C . ILE A 1 206 ? -3.338 -6.822 10.530 1.00 98.38 206 ILE A C 1
ATOM 1511 O O . ILE A 1 206 ?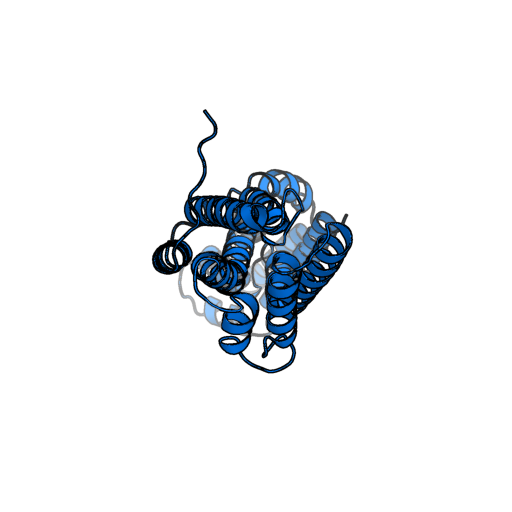 -3.293 -6.988 9.317 1.00 98.38 206 ILE A O 1
ATOM 1515 N N . GLY A 1 207 ? -2.238 -6.732 11.281 1.00 96.62 207 GLY A N 1
ATOM 1516 C CA . GLY A 1 207 ? -0.892 -6.812 10.718 1.00 96.62 207 GLY A CA 1
ATOM 1517 C C . GLY A 1 207 ? -0.651 -8.113 9.952 1.00 96.62 207 GLY A C 1
ATOM 1518 O O . GLY A 1 207 ? -0.203 -8.076 8.810 1.00 96.62 207 GLY A O 1
ATOM 1519 N N . LEU A 1 208 ? -1.016 -9.265 10.522 1.00 96.94 208 LEU A N 1
ATOM 1520 C CA . LEU A 1 208 ? -0.902 -10.553 9.832 1.00 96.94 208 LEU A CA 1
ATOM 1521 C C . LEU A 1 208 ? -1.824 -10.642 8.602 1.00 96.94 208 LEU A C 1
ATOM 1523 O O . LEU A 1 208 ? -1.400 -11.149 7.562 1.00 96.94 208 LEU A O 1
ATOM 1527 N N . HIS A 1 209 ? -3.058 -10.130 8.694 1.00 97.00 209 HIS A N 1
ATOM 1528 C CA . HIS A 1 209 ? -3.990 -10.044 7.561 1.00 97.00 209 HIS A CA 1
ATOM 1529 C C . HIS A 1 209 ? -3.396 -9.234 6.412 1.00 97.00 209 HIS A C 1
ATOM 1531 O O . HIS A 1 209 ? -3.305 -9.725 5.287 1.00 97.00 209 HIS A O 1
ATOM 1537 N N . GLU A 1 210 ? -2.943 -8.016 6.708 1.00 95.25 210 GLU A N 1
ATOM 1538 C CA . GLU A 1 210 ? -2.345 -7.123 5.725 1.00 95.25 210 GLU A CA 1
ATOM 1539 C C . GLU A 1 210 ? -1.113 -7.763 5.091 1.00 95.25 210 GLU A C 1
ATOM 1541 O O . GLU A 1 210 ? -1.057 -7.867 3.870 1.00 95.25 210 GLU A O 1
ATOM 1546 N N . GLN A 1 211 ? -0.160 -8.258 5.887 1.00 91.19 211 GLN A N 1
ATOM 1547 C CA . GLN A 1 211 ? 1.079 -8.830 5.354 1.00 91.19 211 GLN A CA 1
ATOM 1548 C C . GLN A 1 211 ? 0.817 -10.054 4.468 1.00 91.19 211 GLN A C 1
ATOM 1550 O O . GLN A 1 211 ? 1.443 -10.197 3.420 1.00 91.19 211 GLN A O 1
ATOM 1555 N N . THR A 1 212 ? -0.159 -10.896 4.819 1.00 91.69 212 THR A N 1
ATOM 1556 C CA . THR A 1 212 ? -0.540 -12.051 3.989 1.00 91.69 212 THR A CA 1
ATOM 1557 C C . THR A 1 212 ? -1.139 -11.611 2.647 1.00 91.69 212 THR A C 1
ATOM 1559 O O . THR A 1 212 ? -0.859 -12.218 1.614 1.00 91.69 212 THR A O 1
ATOM 1562 N N . ARG A 1 213 ? -1.942 -10.536 2.627 1.00 89.06 213 ARG A N 1
ATOM 1563 C CA . ARG A 1 213 ? -2.607 -10.039 1.407 1.00 89.06 213 ARG A CA 1
ATOM 1564 C C . ARG A 1 213 ? -1.748 -9.118 0.547 1.00 89.06 213 ARG A C 1
ATOM 1566 O O . ARG A 1 213 ? -1.999 -9.033 -0.657 1.00 89.06 213 ARG A O 1
ATOM 1573 N N . LEU A 1 214 ? -0.803 -8.406 1.155 1.00 86.88 214 LEU A N 1
ATOM 1574 C CA . LEU A 1 214 ? -0.000 -7.372 0.505 1.00 86.88 214 LEU A CA 1
ATOM 1575 C C . LEU A 1 214 ? 1.291 -7.921 -0.103 1.00 86.88 214 LEU A C 1
ATOM 1577 O O . LEU A 1 214 ? 1.927 -7.222 -0.888 1.00 86.88 214 LEU A O 1
ATOM 1581 N N . GLN A 1 215 ? 1.682 -9.163 0.208 1.00 85.00 215 GLN A N 1
ATOM 1582 C CA . GLN A 1 215 ? 2.924 -9.730 -0.320 1.00 85.00 215 GLN A CA 1
ATOM 1583 C C . GLN A 1 215 ? 3.079 -9.628 -1.848 1.00 85.00 215 GLN A C 1
ATOM 1585 O O . GLN A 1 215 ? 4.149 -9.227 -2.311 1.00 85.00 215 GLN A O 1
ATOM 1590 N N . PRO A 1 216 ? 2.040 -9.894 -2.666 1.00 84.25 216 PRO A N 1
ATOM 1591 C CA . PRO A 1 216 ? 2.140 -9.697 -4.110 1.00 84.25 216 PRO A CA 1
ATOM 1592 C C . PRO A 1 216 ? 2.445 -8.244 -4.499 1.00 84.25 216 PRO A C 1
ATOM 1594 O O . PRO A 1 216 ? 3.193 -8.000 -5.443 1.00 84.25 216 PRO A O 1
ATOM 1597 N N . GLU A 1 217 ? 1.880 -7.262 -3.797 1.00 83.56 217 GLU A N 1
ATOM 1598 C CA . GLU A 1 217 ? 2.143 -5.843 -4.040 1.00 83.56 217 GLU A CA 1
ATOM 1599 C C . GLU A 1 217 ? 3.526 -5.414 -3.553 1.00 83.56 217 GLU A C 1
ATOM 1601 O O . GLU A 1 217 ? 4.182 -4.654 -4.261 1.00 83.56 217 GLU A O 1
ATOM 1606 N N . ILE A 1 218 ? 3.994 -5.925 -2.411 1.00 78.19 218 ILE A N 1
ATOM 1607 C CA . ILE A 1 218 ? 5.353 -5.685 -1.902 1.00 78.19 218 ILE A CA 1
ATOM 1608 C C . ILE A 1 218 ? 6.379 -6.230 -2.895 1.00 78.19 218 ILE A C 1
ATOM 1610 O O . ILE A 1 218 ? 7.267 -5.495 -3.324 1.00 78.19 218 ILE A O 1
ATOM 1614 N N . ALA A 1 219 ? 6.218 -7.481 -3.335 1.00 80.50 219 ALA A N 1
ATOM 1615 C CA . ALA A 1 219 ? 7.086 -8.086 -4.341 1.00 80.50 219 ALA A CA 1
ATOM 1616 C C . ALA A 1 219 ? 7.097 -7.263 -5.638 1.00 80.50 219 ALA A C 1
ATOM 1618 O O . ALA A 1 219 ? 8.162 -6.924 -6.155 1.00 80.50 219 ALA A O 1
ATOM 1619 N N . ARG A 1 220 ? 5.916 -6.847 -6.124 1.00 76.44 220 ARG A N 1
ATOM 1620 C CA . ARG A 1 220 ? 5.814 -5.956 -7.289 1.00 76.44 220 ARG A CA 1
ATOM 1621 C C . ARG A 1 220 ? 6.503 -4.617 -7.054 1.00 76.44 220 ARG A C 1
ATOM 1623 O O . ARG A 1 220 ? 7.126 -4.135 -7.984 1.00 76.44 220 ARG A O 1
ATOM 1630 N N . ALA A 1 221 ? 6.392 -4.007 -5.876 1.00 76.31 221 ALA A N 1
ATOM 1631 C CA . ALA A 1 221 ? 7.022 -2.723 -5.572 1.00 76.31 221 ALA A CA 1
ATOM 1632 C C . ALA A 1 221 ? 8.550 -2.821 -5.489 1.00 76.31 221 ALA A C 1
ATOM 1634 O O . ALA A 1 221 ? 9.230 -1.916 -5.959 1.00 76.31 221 ALA A O 1
ATOM 1635 N N . LEU A 1 222 ? 9.085 -3.926 -4.965 1.00 73.25 222 LEU A N 1
ATOM 1636 C CA . LEU A 1 222 ? 10.525 -4.200 -4.939 1.00 73.25 222 LEU A CA 1
ATOM 1637 C C . LEU A 1 222 ? 11.092 -4.481 -6.338 1.00 73.25 222 LEU A C 1
ATOM 1639 O O . LEU A 1 222 ? 12.225 -4.103 -6.631 1.00 73.25 222 LEU A O 1
ATOM 1643 N N . ASP A 1 223 ? 10.303 -5.104 -7.216 1.00 72.69 223 ASP A N 1
ATOM 1644 C CA . ASP A 1 223 ? 10.700 -5.383 -8.600 1.00 72.69 223 ASP A CA 1
ATOM 1645 C C . ASP A 1 223 ? 10.394 -4.228 -9.569 1.00 72.69 223 ASP A C 1
ATOM 1647 O O . ASP A 1 223 ? 11.019 -4.127 -10.628 1.00 72.69 223 ASP A O 1
ATOM 1651 N N . ALA A 1 224 ? 9.473 -3.329 -9.205 1.00 71.88 224 ALA A N 1
ATOM 1652 C CA . ALA A 1 224 ? 9.021 -2.206 -10.023 1.00 71.88 224 ALA A CA 1
ATOM 1653 C C . ALA A 1 224 ? 10.151 -1.291 -10.517 1.00 71.88 224 ALA A C 1
ATOM 1655 O O . ALA A 1 224 ? 10.088 -0.881 -11.677 1.00 71.88 224 ALA A O 1
ATOM 1656 N N . PRO A 1 225 ? 11.206 -0.973 -9.739 1.00 69.19 225 PRO A N 1
ATOM 1657 C CA . PRO A 1 225 ? 12.279 -0.118 -10.220 1.00 69.19 225 PRO A CA 1
ATOM 1658 C C . PRO A 1 225 ? 12.953 -0.645 -11.493 1.00 69.19 225 PRO A C 1
ATOM 1660 O O . PRO A 1 225 ? 13.547 0.139 -12.229 1.00 69.19 225 PRO A O 1
ATOM 1663 N N . VAL A 1 226 ? 12.813 -1.926 -11.840 1.00 72.75 226 VAL A N 1
ATOM 1664 C CA . VAL A 1 226 ? 13.361 -2.475 -13.083 1.00 72.75 226 VAL A CA 1
ATOM 1665 C C . VAL A 1 226 ? 12.265 -2.726 -14.112 1.00 72.75 226 VAL A C 1
AT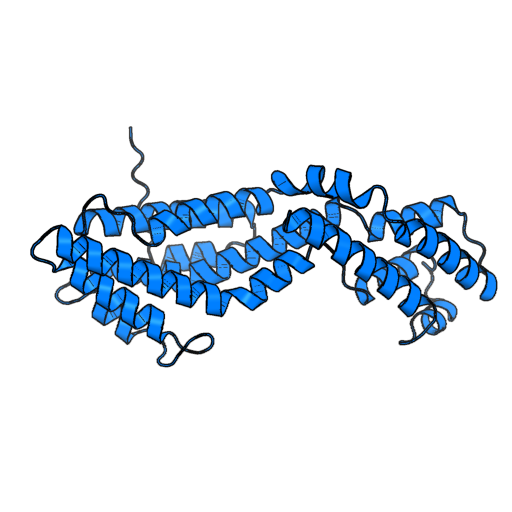OM 1667 O O . VAL A 1 226 ? 11.296 -3.436 -13.860 1.00 72.75 226 VAL A O 1
ATOM 1670 N N . ALA A 1 227 ? 12.435 -2.147 -15.303 1.00 74.56 227 ALA A N 1
ATOM 1671 C CA . ALA A 1 227 ? 11.508 -2.324 -16.415 1.00 74.56 227 ALA A CA 1
ATOM 1672 C C . ALA A 1 227 ? 11.364 -3.804 -16.805 1.00 74.56 227 ALA A C 1
ATOM 1674 O O . ALA A 1 227 ? 12.300 -4.599 -16.686 1.00 74.56 227 ALA A O 1
ATOM 1675 N N . HIS A 1 228 ? 10.191 -4.174 -17.321 1.00 80.81 228 HIS A N 1
ATOM 1676 C CA . HIS A 1 228 ? 9.979 -5.525 -17.830 1.00 80.81 228 HIS A CA 1
ATOM 1677 C C . HIS A 1 228 ? 10.855 -5.767 -19.080 1.00 80.81 228 HIS A C 1
ATOM 1679 O O . HIS A 1 228 ? 10.935 -4.872 -19.925 1.00 80.81 228 HIS A O 1
ATOM 1685 N N . PRO A 1 229 ? 11.449 -6.965 -19.280 1.00 83.00 229 PRO A N 1
ATOM 1686 C CA . PRO A 1 229 ? 12.269 -7.271 -20.460 1.00 83.00 229 PRO A CA 1
ATOM 1687 C C . PRO A 1 229 ? 11.604 -6.877 -21.785 1.00 83.00 229 PRO A C 1
ATOM 1689 O O . PRO A 1 229 ? 12.182 -6.160 -22.592 1.00 83.00 229 PRO A O 1
ATOM 1692 N N . ARG A 1 230 ? 10.329 -7.231 -21.974 1.00 83.50 230 ARG A N 1
ATOM 1693 C CA . ARG A 1 230 ? 9.560 -6.836 -23.170 1.00 83.50 230 ARG A CA 1
ATOM 1694 C C . ARG A 1 230 ? 9.482 -5.318 -23.391 1.00 83.50 230 ARG A C 1
ATOM 1696 O O . ARG A 1 230 ? 9.578 -4.872 -24.527 1.00 83.50 230 ARG A O 1
ATOM 1703 N N . GLU A 1 231 ? 9.334 -4.527 -22.329 1.00 81.38 231 GLU A N 1
ATOM 1704 C CA . GLU A 1 231 ? 9.282 -3.059 -22.413 1.00 81.38 231 GLU A CA 1
ATOM 1705 C C . GLU A 1 231 ? 10.647 -2.487 -22.813 1.00 81.38 231 GLU A C 1
ATOM 1707 O O . GLU A 1 231 ? 10.730 -1.601 -23.665 1.00 81.38 231 GLU A O 1
ATOM 1712 N N . VAL A 1 232 ? 11.726 -3.035 -22.243 1.00 82.25 232 VAL A N 1
ATOM 1713 C CA . VAL A 1 232 ? 13.099 -2.689 -22.626 1.00 82.25 232 VAL A CA 1
ATOM 1714 C C . VAL A 1 232 ? 13.333 -3.034 -24.097 1.00 82.25 232 VAL A C 1
ATOM 1716 O O . VAL A 1 232 ? 13.722 -2.152 -24.857 1.00 82.25 232 VAL A O 1
ATOM 1719 N N . LYS A 1 233 ? 13.021 -4.263 -24.530 1.00 86.44 233 LYS A N 1
ATOM 1720 C CA . LYS A 1 233 ? 13.142 -4.707 -25.931 1.00 86.44 233 LYS A CA 1
ATOM 1721 C C . LYS A 1 233 ? 12.375 -3.789 -26.881 1.00 86.44 233 LYS A C 1
ATOM 1723 O O . LYS A 1 233 ? 12.955 -3.305 -27.847 1.00 86.44 233 LYS A O 1
ATOM 1728 N N . ALA A 1 234 ? 11.107 -3.500 -26.587 1.00 83.44 234 ALA A N 1
ATOM 1729 C CA . ALA A 1 234 ? 10.274 -2.632 -27.415 1.00 83.44 234 ALA A CA 1
ATOM 1730 C C . ALA A 1 234 ? 10.871 -1.222 -27.562 1.00 83.44 234 ALA A C 1
ATOM 1732 O O . ALA A 1 234 ? 10.899 -0.680 -28.664 1.00 83.44 234 ALA A O 1
ATOM 1733 N N . ARG A 1 235 ? 11.412 -0.644 -26.481 1.00 81.00 235 ARG A N 1
ATOM 1734 C CA . ARG A 1 235 ? 12.088 0.664 -26.525 1.00 81.00 235 ARG A CA 1
ATOM 1735 C C . ARG A 1 235 ? 13.402 0.630 -27.295 1.00 81.00 235 ARG A C 1
ATOM 1737 O O . ARG A 1 235 ? 13.658 1.547 -28.073 1.00 81.00 235 ARG A O 1
ATOM 1744 N N . LEU A 1 236 ? 14.218 -0.409 -27.092 1.00 83.88 236 LEU A N 1
ATOM 1745 C CA . LEU A 1 236 ? 15.444 -0.609 -27.865 1.00 83.88 236 LEU A CA 1
ATOM 1746 C C . LEU A 1 236 ? 15.108 -0.668 -29.358 1.00 83.88 236 LEU A C 1
ATOM 1748 O O . LEU A 1 236 ? 15.705 0.060 -30.143 1.00 83.88 236 LEU A O 1
ATOM 1752 N N . LEU A 1 237 ? 14.109 -1.469 -29.739 1.00 85.25 237 LEU A N 1
ATOM 1753 C CA . LEU A 1 237 ? 13.664 -1.588 -31.126 1.00 85.25 237 LEU A CA 1
ATOM 1754 C C . LEU A 1 237 ? 13.145 -0.255 -31.669 1.00 85.25 237 LEU A C 1
ATOM 1756 O O . LEU A 1 237 ? 13.639 0.186 -32.696 1.00 85.25 237 LEU A O 1
ATOM 1760 N N . ALA A 1 238 ? 12.244 0.431 -30.964 1.00 82.69 238 ALA A N 1
ATOM 1761 C CA . ALA A 1 238 ? 11.688 1.707 -31.420 1.00 82.69 238 ALA A CA 1
ATOM 1762 C C . ALA A 1 238 ? 12.759 2.793 -31.628 1.00 82.69 238 ALA A C 1
ATOM 1764 O O . ALA A 1 238 ? 12.651 3.611 -32.537 1.00 82.69 238 ALA A O 1
ATOM 1765 N N . ARG A 1 239 ? 13.807 2.811 -30.795 1.00 82.12 239 ARG A N 1
ATOM 1766 C CA . ARG A 1 239 ? 14.859 3.836 -30.860 1.00 82.12 239 ARG A CA 1
ATOM 1767 C C . ARG A 1 239 ? 15.963 3.501 -31.860 1.00 82.12 239 ARG A C 1
ATOM 1769 O O . ARG A 1 239 ? 16.524 4.403 -32.474 1.00 82.12 239 ARG A O 1
ATOM 1776 N N . LEU A 1 240 ? 16.276 2.218 -32.025 1.00 80.81 240 LEU A N 1
ATOM 1777 C CA . LEU A 1 240 ? 17.299 1.748 -32.962 1.00 80.81 240 LEU A CA 1
ATOM 1778 C C . LEU A 1 240 ? 16.736 1.533 -34.370 1.00 80.81 240 LEU A C 1
ATOM 1780 O O . LEU A 1 240 ? 17.495 1.594 -35.331 1.00 80.81 240 LEU A O 1
ATOM 1784 N N . PHE A 1 241 ? 15.427 1.306 -34.489 1.00 80.00 241 PHE A N 1
ATOM 1785 C CA . PHE A 1 241 ? 14.689 1.044 -35.722 1.00 80.00 241 PHE A CA 1
ATOM 1786 C C . PHE A 1 241 ? 13.371 1.848 -35.722 1.00 80.00 241 PHE A C 1
ATOM 1788 O O . PHE A 1 241 ? 12.302 1.274 -35.517 1.00 80.00 241 PHE A O 1
ATOM 1795 N N . PRO A 1 242 ? 13.432 3.176 -35.932 1.00 71.12 242 PRO A N 1
ATOM 1796 C CA . PRO A 1 242 ? 12.236 4.023 -35.946 1.00 71.12 242 PRO A CA 1
ATOM 1797 C C . PRO A 1 242 ? 11.272 3.664 -37.087 1.00 71.12 242 PRO A C 1
ATOM 1799 O O . PRO A 1 242 ? 10.061 3.809 -36.941 1.00 71.12 242 PRO A O 1
ATOM 1802 N N . ASP A 1 243 ? 11.797 3.128 -38.191 1.00 71.38 243 ASP A N 1
ATOM 1803 C CA . ASP A 1 243 ? 11.003 2.601 -39.296 1.00 71.38 243 ASP A CA 1
ATOM 1804 C C . ASP A 1 243 ? 10.658 1.130 -39.039 1.00 71.38 243 ASP A C 1
ATOM 1806 O O . ASP A 1 243 ? 11.531 0.343 -38.652 1.00 71.38 243 ASP A O 1
ATOM 1810 N N . ALA A 1 244 ? 9.405 0.740 -39.312 1.00 65.00 244 ALA A N 1
ATOM 1811 C CA . ALA A 1 244 ? 8.864 -0.621 -39.176 1.00 65.00 244 ALA A CA 1
ATOM 1812 C C . ALA A 1 244 ? 9.458 -1.618 -40.200 1.00 65.00 244 ALA A C 1
ATOM 1814 O O . ALA A 1 244 ? 8.752 -2.320 -40.923 1.00 65.00 244 ALA A O 1
ATOM 1815 N N . SER A 1 245 ? 10.785 -1.654 -40.287 1.00 70.25 245 SER A N 1
ATOM 1816 C CA . SER A 1 245 ? 11.554 -2.464 -41.218 1.00 70.25 245 SER A CA 1
ATOM 1817 C C . SER A 1 245 ? 11.377 -3.963 -40.935 1.00 70.25 245 SER A C 1
ATOM 1819 O O . SER A 1 245 ? 11.160 -4.359 -39.786 1.00 70.25 245 SER A O 1
ATOM 1821 N N . PRO A 1 246 ? 11.553 -4.837 -41.942 1.00 72.31 246 PRO A N 1
ATOM 1822 C CA . PRO A 1 246 ? 11.567 -6.292 -41.748 1.00 72.31 246 PRO A CA 1
ATOM 1823 C C . PRO A 1 246 ? 12.559 -6.765 -40.668 1.00 72.31 246 PRO A C 1
ATOM 1825 O O . PRO A 1 246 ? 12.352 -7.802 -40.039 1.00 72.31 246 PRO A O 1
ATOM 1828 N N . LEU A 1 247 ? 13.609 -5.979 -40.405 1.00 70.94 247 LEU A N 1
ATOM 1829 C CA . LEU A 1 247 ? 14.576 -6.221 -39.334 1.00 70.94 247 LEU A CA 1
ATOM 1830 C C . LEU A 1 247 ? 13.958 -6.104 -37.932 1.00 70.94 247 LEU A C 1
ATOM 1832 O O . LEU A 1 247 ? 14.369 -6.840 -37.040 1.00 70.94 247 LEU A O 1
ATOM 183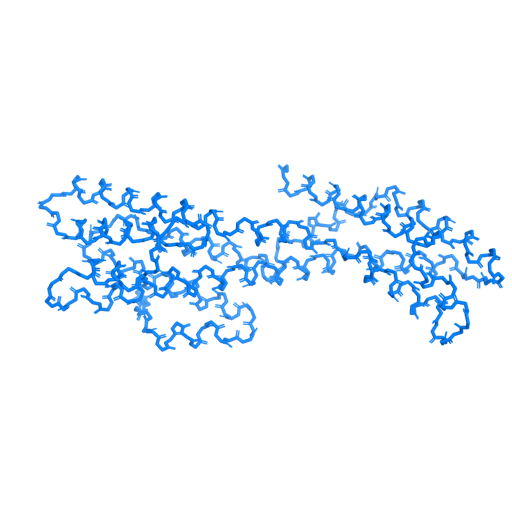6 N N . VAL A 1 248 ? 12.951 -5.242 -37.741 1.00 70.50 248 VAL A N 1
ATOM 1837 C CA . VAL A 1 248 ? 12.201 -5.134 -36.476 1.00 70.50 248 VAL A CA 1
ATOM 1838 C C . VAL A 1 248 ? 11.434 -6.415 -36.191 1.00 70.50 248 VAL A C 1
ATOM 1840 O O . VAL A 1 248 ? 11.417 -6.852 -35.048 1.00 70.50 248 VAL A O 1
ATOM 1843 N N . ARG A 1 249 ? 10.845 -7.050 -37.215 1.00 69.75 249 ARG A N 1
ATOM 1844 C CA . ARG A 1 249 ? 10.200 -8.363 -37.048 1.00 69.75 249 ARG A CA 1
ATOM 1845 C C . ARG A 1 249 ? 11.233 -9.418 -36.657 1.00 69.75 249 ARG A C 1
ATOM 1847 O O . ARG A 1 249 ? 11.096 -10.035 -35.614 1.00 69.75 249 ARG A O 1
ATOM 1854 N N . ARG A 1 250 ? 12.338 -9.508 -37.404 1.00 73.44 250 ARG A N 1
ATOM 1855 C CA . ARG A 1 250 ? 13.399 -10.504 -37.169 1.00 73.44 250 ARG A CA 1
ATOM 1856 C C . ARG A 1 250 ? 14.091 -10.386 -35.802 1.00 73.44 250 ARG A C 1
ATOM 1858 O O . ARG A 1 250 ? 14.498 -11.391 -35.236 1.00 73.44 250 ARG A O 1
ATOM 1865 N N . LEU A 1 251 ? 14.282 -9.170 -35.288 1.00 75.94 251 LEU A N 1
ATOM 1866 C CA . LEU A 1 251 ? 14.85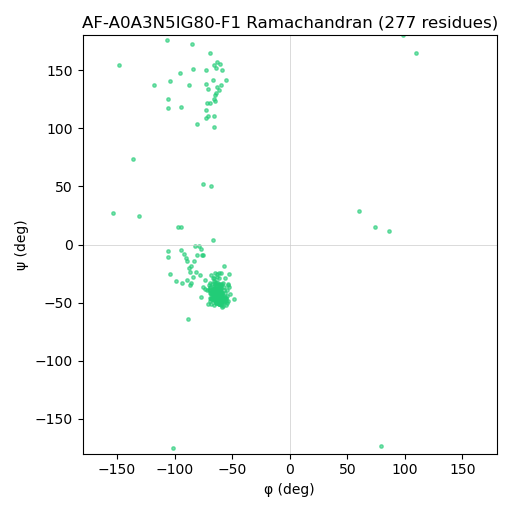2 -8.932 -33.950 1.00 75.94 251 LEU A CA 1
ATOM 1867 C C . LEU A 1 251 ? 13.780 -8.884 -32.848 1.00 75.94 251 LEU A C 1
ATOM 1869 O O . LEU A 1 251 ? 14.108 -8.914 -31.661 1.00 75.94 251 LEU A O 1
ATOM 1873 N N . GLY A 1 252 ? 12.513 -8.770 -33.243 1.00 71.50 252 GLY A N 1
ATOM 1874 C CA . GLY A 1 252 ? 11.338 -8.751 -32.381 1.00 71.50 252 GLY A CA 1
ATOM 1875 C C . GLY A 1 252 ? 10.872 -10.140 -31.956 1.00 71.50 252 GLY A C 1
ATOM 1876 O O . GLY A 1 252 ? 10.257 -10.239 -30.896 1.00 71.50 252 GLY A O 1
ATOM 1877 N N . ASP A 1 253 ? 11.213 -11.179 -32.724 1.00 77.69 253 ASP A N 1
ATOM 1878 C CA . ASP A 1 253 ? 10.877 -12.574 -32.428 1.00 77.69 253 ASP A CA 1
ATOM 1879 C C . ASP A 1 253 ? 11.376 -12.999 -31.037 1.00 77.69 253 ASP A C 1
ATOM 1881 O O . ASP A 1 253 ? 12.448 -12.579 -30.582 1.00 77.69 253 ASP A O 1
ATOM 1885 N N . ASP A 1 254 ? 10.561 -13.796 -30.344 1.00 76.19 254 ASP A N 1
ATOM 1886 C CA . ASP A 1 254 ? 10.846 -14.292 -28.997 1.00 76.19 254 ASP A CA 1
ATOM 1887 C C . ASP A 1 254 ? 11.950 -15.366 -29.024 1.00 76.19 254 ASP A C 1
ATOM 1889 O O . ASP A 1 254 ? 11.962 -16.254 -29.876 1.00 76.19 254 ASP A O 1
ATOM 1893 N N . GLY A 1 255 ? 12.871 -15.303 -28.059 1.00 77.56 255 GLY A N 1
ATOM 1894 C CA . GLY A 1 255 ? 13.987 -16.246 -27.912 1.00 77.56 255 GLY A CA 1
ATOM 1895 C C . GLY A 1 255 ? 15.233 -15.886 -28.728 1.00 77.56 255 GLY A C 1
ATOM 1896 O O . GLY A 1 255 ? 16.138 -16.707 -28.857 1.00 77.56 255 GLY A O 1
ATOM 1897 N N . GLY A 1 256 ? 15.294 -14.675 -29.289 1.00 83.75 256 GLY A N 1
ATOM 1898 C CA . GLY A 1 256 ? 16.416 -14.224 -30.112 1.00 83.75 256 GLY A CA 1
ATOM 1899 C C . GLY A 1 256 ? 17.599 -13.647 -29.312 1.00 83.75 256 GLY A C 1
ATOM 1900 O O . GLY A 1 256 ? 17.481 -13.354 -28.122 1.00 83.75 256 GLY A O 1
ATOM 1901 N N . PRO A 1 257 ? 18.739 -13.353 -29.971 1.00 84.44 257 PRO A N 1
ATOM 1902 C CA . PRO A 1 257 ? 19.919 -12.764 -29.324 1.00 84.44 257 PRO A CA 1
ATOM 1903 C C . PRO A 1 257 ? 19.649 -11.436 -28.601 1.00 84.44 257 PRO A C 1
ATOM 1905 O O . PRO A 1 257 ? 20.333 -11.102 -27.634 1.00 84.44 257 PRO A O 1
ATOM 1908 N N . LEU A 1 258 ? 18.657 -10.665 -29.063 1.00 85.31 258 LEU A N 1
ATOM 1909 C CA . LEU A 1 258 ? 18.236 -9.432 -28.399 1.00 85.31 258 LEU A CA 1
ATOM 1910 C C . LEU A 1 258 ? 17.548 -9.719 -27.056 1.00 85.31 258 LEU A C 1
ATOM 1912 O O . LEU A 1 258 ? 17.784 -8.985 -26.098 1.00 85.31 258 LEU A O 1
ATOM 1916 N N . ASP A 1 259 ? 16.756 -10.791 -26.959 1.00 87.06 259 ASP A N 1
ATOM 1917 C CA . ASP A 1 259 ? 16.117 -11.184 -25.701 1.00 87.06 259 ASP A CA 1
ATOM 1918 C C . ASP A 1 259 ? 17.157 -11.543 -24.650 1.00 87.06 259 ASP A C 1
ATOM 1920 O O . ASP A 1 259 ? 17.061 -11.074 -23.522 1.00 87.06 259 ASP A O 1
ATOM 1924 N N . GLU A 1 260 ? 18.203 -12.284 -25.012 1.00 87.38 260 GLU A N 1
ATOM 1925 C CA . GLU A 1 260 ? 19.274 -12.631 -24.071 1.00 87.38 260 GLU A CA 1
ATOM 1926 C C . GLU A 1 260 ? 20.007 -11.406 -23.510 1.00 87.38 260 GLU A C 1
ATOM 1928 O O . GLU A 1 260 ? 20.407 -11.394 -22.342 1.00 87.38 260 GLU A O 1
ATOM 1933 N N . VAL A 1 261 ? 20.233 -10.381 -24.340 1.00 87.81 261 VAL A N 1
ATOM 1934 C CA . VAL A 1 261 ? 20.861 -9.123 -23.902 1.00 87.81 261 VAL A CA 1
ATOM 1935 C C . VAL A 1 261 ? 19.946 -8.395 -22.931 1.00 87.81 261 VAL A C 1
ATOM 1937 O O . VAL A 1 261 ? 20.381 -7.953 -21.869 1.00 87.81 261 VAL A O 1
ATOM 1940 N N . VAL A 1 262 ? 18.669 -8.292 -23.291 1.00 86.44 262 VAL A N 1
ATOM 1941 C CA . VAL A 1 262 ? 17.664 -7.596 -22.495 1.00 86.44 262 VAL A CA 1
ATOM 1942 C C . VAL A 1 262 ? 17.427 -8.299 -21.158 1.00 86.44 262 VAL A C 1
ATOM 1944 O O . VAL A 1 262 ? 17.379 -7.627 -20.129 1.00 86.44 262 VAL A O 1
ATOM 1947 N N . GLN A 1 263 ? 17.332 -9.630 -21.148 1.00 87.50 263 GLN A N 1
ATOM 1948 C CA . GLN A 1 263 ? 17.166 -10.419 -19.926 1.00 87.50 263 GLN A CA 1
ATOM 1949 C C . GLN A 1 263 ? 18.348 -10.219 -18.979 1.00 87.50 263 GLN A C 1
ATOM 1951 O O . GLN A 1 263 ? 18.146 -9.841 -17.828 1.00 87.50 263 GLN A O 1
ATOM 1956 N N . ARG A 1 264 ? 19.587 -10.351 -19.474 1.00 85.56 264 ARG A N 1
ATOM 1957 C CA . ARG A 1 264 ? 20.791 -10.144 -18.653 1.00 85.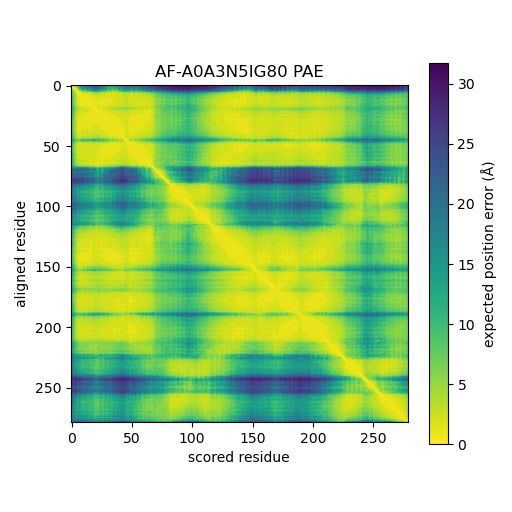56 264 ARG A CA 1
ATOM 1958 C C . ARG A 1 264 ? 20.872 -8.736 -18.067 1.00 85.56 264 ARG A C 1
ATOM 1960 O O . ARG A 1 264 ? 21.183 -8.586 -16.887 1.00 85.56 264 ARG A O 1
ATOM 1967 N N . LEU A 1 265 ? 20.555 -7.715 -18.867 1.00 82.94 265 LEU A N 1
ATOM 1968 C CA . LEU A 1 265 ? 20.527 -6.326 -18.408 1.00 82.94 265 LEU A CA 1
ATOM 1969 C C . LEU A 1 265 ? 19.487 -6.120 -17.295 1.00 82.94 265 LEU A C 1
ATOM 1971 O O . LEU A 1 265 ? 19.789 -5.514 -16.266 1.00 82.94 265 LEU A O 1
ATOM 1975 N N . VAL A 1 266 ? 18.272 -6.642 -17.484 1.00 82.06 266 VAL A N 1
ATOM 1976 C CA . VAL A 1 266 ? 17.181 -6.537 -16.505 1.00 82.06 266 VAL A CA 1
ATOM 1977 C C . VAL A 1 266 ? 17.505 -7.302 -15.223 1.00 82.06 266 VAL A C 1
ATOM 1979 O O . VAL A 1 266 ? 17.290 -6.784 -14.130 1.00 82.06 266 VAL A O 1
ATOM 1982 N N . GLU A 1 267 ? 18.046 -8.511 -15.316 1.00 82.81 267 GLU A N 1
ATOM 1983 C CA . GLU A 1 267 ? 18.429 -9.302 -14.146 1.00 82.81 267 GLU A CA 1
ATOM 1984 C C . GLU A 1 267 ? 19.559 -8.648 -13.344 1.00 82.81 267 GLU A C 1
ATOM 1986 O O . GLU A 1 267 ? 19.477 -8.596 -12.115 1.00 82.81 267 GLU A O 1
ATOM 1991 N N . GLY A 1 268 ? 20.576 -8.101 -14.019 1.00 79.56 268 GLY A N 1
ATOM 1992 C CA . GLY A 1 268 ? 21.649 -7.336 -13.376 1.00 79.56 268 GLY A CA 1
ATOM 1993 C C . GLY A 1 268 ? 21.112 -6.121 -12.623 1.00 79.56 268 GLY A C 1
ATOM 1994 O O . GLY A 1 268 ? 21.382 -5.949 -11.430 1.00 79.56 268 GLY A O 1
ATOM 1995 N N . ALA A 1 269 ? 20.249 -5.341 -13.278 1.00 76.44 269 ALA A N 1
ATOM 1996 C CA . ALA A 1 269 ? 19.574 -4.213 -12.647 1.00 76.44 269 ALA A CA 1
ATOM 1997 C C . ALA A 1 269 ? 18.718 -4.652 -11.442 1.00 76.44 269 ALA A C 1
ATOM 1999 O O . ALA A 1 269 ? 18.788 -4.017 -10.390 1.00 76.44 269 ALA A O 1
ATOM 2000 N N . ARG A 1 270 ? 17.967 -5.762 -11.543 1.00 77.75 270 ARG A N 1
ATOM 2001 C CA . ARG A 1 270 ? 17.136 -6.290 -10.438 1.00 77.75 270 ARG A CA 1
ATOM 2002 C C . ARG A 1 270 ? 17.977 -6.682 -9.239 1.00 77.75 270 ARG A C 1
ATOM 2004 O O . ARG A 1 270 ? 17.643 -6.299 -8.122 1.00 77.75 270 ARG A O 1
ATOM 2011 N N . ARG A 1 271 ? 19.076 -7.409 -9.456 1.00 76.81 271 ARG A N 1
ATOM 2012 C CA . ARG A 1 271 ? 19.999 -7.790 -8.376 1.00 76.81 271 ARG A CA 1
ATOM 2013 C C . ARG A 1 271 ? 20.551 -6.560 -7.663 1.00 76.81 271 ARG A C 1
ATOM 2015 O O . ARG A 1 271 ? 20.587 -6.536 -6.435 1.00 76.81 271 ARG A O 1
ATOM 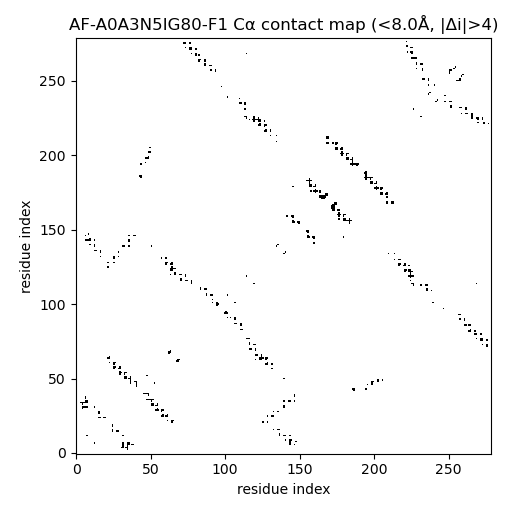2022 N N . ARG A 1 272 ? 20.953 -5.534 -8.421 1.00 75.56 272 ARG A N 1
ATOM 2023 C CA . ARG A 1 272 ? 21.533 -4.313 -7.856 1.00 75.56 272 ARG A CA 1
ATOM 2024 C C . ARG A 1 272 ? 20.511 -3.502 -7.066 1.00 75.56 272 ARG A C 1
ATOM 2026 O O . ARG A 1 272 ? 20.802 -3.129 -5.935 1.00 75.56 272 ARG A O 1
ATOM 2033 N N . VAL A 1 273 ? 19.321 -3.290 -7.629 1.00 71.50 273 VAL A N 1
ATOM 2034 C CA . VAL A 1 273 ? 18.203 -2.612 -6.954 1.00 71.50 273 VAL A CA 1
ATOM 2035 C C . VAL A 1 273 ? 17.822 -3.343 -5.672 1.00 71.50 273 VAL A C 1
ATOM 2037 O O . VAL A 1 273 ? 17.729 -2.707 -4.631 1.00 71.50 273 VAL A O 1
ATOM 2040 N N . ARG A 1 274 ? 17.647 -4.671 -5.720 1.00 71.94 274 ARG A N 1
ATOM 2041 C CA . ARG A 1 274 ? 17.295 -5.454 -4.529 1.00 71.94 274 ARG A CA 1
ATOM 2042 C C . ARG A 1 274 ? 18.330 -5.279 -3.427 1.00 71.94 274 ARG A C 1
ATOM 2044 O O . ARG A 1 274 ? 17.934 -4.971 -2.317 1.00 71.94 274 ARG A O 1
ATOM 2051 N N . ARG A 1 275 ? 19.627 -5.372 -3.750 1.00 73.50 275 ARG A N 1
ATOM 2052 C CA . ARG A 1 275 ? 20.705 -5.154 -2.774 1.00 73.50 275 ARG A CA 1
ATOM 2053 C C . ARG A 1 275 ? 20.591 -3.790 -2.086 1.00 73.50 275 ARG A C 1
ATOM 2055 O O . ARG A 1 275 ? 20.642 -3.731 -0.873 1.00 73.50 275 ARG A O 1
ATOM 2062 N N . ILE A 1 276 ? 20.368 -2.727 -2.858 1.00 70.38 276 ILE A N 1
ATOM 2063 C CA . ILE A 1 276 ? 20.234 -1.355 -2.339 1.00 70.38 276 ILE A CA 1
ATOM 2064 C C . ILE A 1 276 ? 18.993 -1.182 -1.450 1.00 70.38 276 ILE A C 1
ATOM 2066 O O . ILE A 1 276 ? 19.003 -0.354 -0.551 1.00 70.38 276 ILE A O 1
ATOM 2070 N N . LEU A 1 277 ? 17.910 -1.912 -1.727 1.00 65.44 277 LEU A N 1
ATOM 2071 C CA . LEU A 1 277 ? 16.664 -1.816 -0.961 1.00 65.44 277 LEU A CA 1
ATOM 2072 C C . LEU A 1 277 ? 16.646 -2.708 0.290 1.00 65.44 277 LEU A C 1
ATOM 2074 O O . LEU A 1 277 ? 15.794 -2.504 1.151 1.00 65.44 277 LEU A O 1
ATOM 2078 N N . THR A 1 278 ? 17.516 -3.719 0.367 1.00 65.19 278 THR A N 1
ATOM 2079 C CA . THR A 1 278 ? 17.564 -4.683 1.481 1.00 65.19 278 THR A CA 1
ATOM 2080 C C . THR A 1 278 ? 18.737 -4.483 2.443 1.00 65.19 278 THR A C 1
ATOM 2082 O O . THR A 1 278 ? 18.756 -5.144 3.479 1.00 65.19 278 THR A O 1
ATOM 2085 N N . GLU A 1 279 ? 19.713 -3.642 2.093 1.00 51.50 279 GLU A N 1
ATOM 2086 C CA . GLU A 1 279 ? 20.856 -3.236 2.935 1.00 51.50 279 GLU A CA 1
ATOM 2087 C C . GLU A 1 279 ? 20.607 -1.855 3.554 1.00 51.50 279 GLU A C 1
ATOM 2089 O O . GLU A 1 279 ? 20.936 -1.689 4.750 1.00 51.50 279 GLU A O 1
#

Secondary structure (DSSP, 8-state):
----PPPPPHHHHHHHHT---HHHHHHHHHHHHHHHHHHHHHHH-S---HHHHHHHHHHHHHHHHTTTTHHHHHHHHHTT-HHHHHHHHHHHHHHHHTT----HHHHHHHHHHHT-HHHHHHHHHHHHHHHHHHHIIIIIHHHHHHHHGGGSSS-HHHHHHHTSPPSSTTT--HHHHHHHHHHHHHHH-SSHHHHHHHHHHHHHHHHHHHHHHHHHHHHHHHHTTS--HHHHHHHHHHHH--S--HHHHHHHSTTSHHHHHHHHHHHHHHHHHHHHHH-

Radius of gyration: 24.69 Å; Cα contacts (8 Å, |Δi|>4): 345; chains: 1; bounding box: 56×43×75 Å